Protein AF-A0A9D5K0K0-F1 (afdb_monomer_lite)

pLDDT: mean 93.76, std 8.7, range [43.66, 98.69]

Foldseek 3Di:
DDPWQLLLLLVLLVLLVVLLDPDPCVVCVVSVVVLLVLLVVLLVVVVVPDLVDDCLQGHAHNLLSVLVNCLVVVDPSSLCCQQPDCRHCLRAQWDQFPVQSAIAGAHQVPDDLVVLQVVQLQQLLCCQQPVHGDDRFGRQDSRRQFHGGSAWLDDSNFAGPQQSLLSSLLSCVSPVSSVVSNNDVNSNRSNLCCQAQNTRFPPAQFAAHDNDCVCDCPRGGPVVPSHIDGDPDPPVHGHHCRPCGSNQRSHHHSHDPSSVVSSCCQVPDPPDDSPD

Structure (mmCIF, N/CA/C/O backbone):
data_AF-A0A9D5K0K0-F1
#
_entry.id   AF-A0A9D5K0K0-F1
#
loop_
_atom_site.group_PDB
_atom_site.id
_atom_site.type_symbol
_atom_site.label_atom_id
_atom_site.label_alt_id
_atom_site.label_comp_id
_atom_site.label_asym_id
_atom_site.label_entity_id
_atom_site.label_seq_id
_atom_site.pdbx_PDB_ins_code
_atom_site.Cartn_x
_atom_site.Cartn_y
_atom_site.Cartn_z
_atom_site.occupancy
_atom_site.B_iso_or_equiv
_atom_site.auth_seq_id
_atom_site.auth_comp_id
_atom_site.auth_asym_id
_atom_site.auth_atom_id
_atom_site.pdbx_PDB_model_num
ATOM 1 N N . MET A 1 1 ? 1.989 -10.150 21.216 1.00 64.75 1 MET A N 1
ATOM 2 C CA . MET A 1 1 ? 1.560 -9.828 19.834 1.00 64.75 1 MET A CA 1
ATOM 3 C C . MET A 1 1 ? 2.361 -10.686 18.865 1.00 64.75 1 MET A C 1
ATOM 5 O O . MET A 1 1 ? 3.392 -11.179 19.301 1.00 64.75 1 MET A O 1
ATOM 9 N N . PRO A 1 2 ? 1.904 -10.911 17.618 1.00 82.69 2 PRO A N 1
ATOM 10 C CA . PRO A 1 2 ? 2.758 -11.467 16.564 1.00 82.69 2 PRO A CA 1
ATOM 11 C C . PRO A 1 2 ? 4.010 -10.613 16.342 1.00 82.69 2 PRO A C 1
ATOM 13 O O . PRO A 1 2 ? 3.996 -9.425 16.660 1.00 82.69 2 PRO A O 1
ATOM 16 N N . ASP A 1 3 ? 5.039 -11.203 15.736 1.00 84.06 3 ASP A N 1
ATOM 17 C CA . ASP A 1 3 ? 6.307 -10.507 15.473 1.00 84.06 3 ASP A CA 1
ATOM 18 C C . ASP A 1 3 ? 6.296 -9.718 14.156 1.00 84.06 3 ASP A C 1
ATOM 20 O O . ASP A 1 3 ? 7.066 -8.773 13.979 1.00 84.06 3 ASP A O 1
ATOM 24 N N . TYR A 1 4 ? 5.423 -10.092 13.216 1.00 90.19 4 TYR A N 1
ATOM 25 C CA . TYR A 1 4 ? 5.383 -9.503 11.883 1.00 90.19 4 TYR A CA 1
ATOM 26 C C . TYR A 1 4 ? 4.232 -8.511 11.719 1.00 90.19 4 TYR A C 1
ATOM 28 O O . TYR A 1 4 ? 3.099 -8.774 12.124 1.00 90.19 4 TYR A O 1
ATOM 36 N N . GLY A 1 5 ? 4.508 -7.368 11.086 1.00 90.75 5 GLY A N 1
ATOM 37 C CA . GLY A 1 5 ? 3.563 -6.256 11.010 1.00 90.75 5 GLY A CA 1
ATOM 38 C C . GLY A 1 5 ? 2.264 -6.587 10.292 1.00 90.75 5 GLY A C 1
ATOM 39 O O . GLY A 1 5 ? 1.211 -6.174 10.749 1.00 90.75 5 GLY A O 1
ATOM 40 N N . ALA A 1 6 ? 2.304 -7.382 9.222 1.00 92.69 6 ALA A N 1
ATOM 41 C CA . ALA A 1 6 ? 1.080 -7.782 8.524 1.00 92.69 6 ALA A CA 1
ATOM 42 C C . ALA A 1 6 ? 0.138 -8.607 9.416 1.00 92.69 6 ALA A C 1
ATOM 44 O O . ALA A 1 6 ? -1.078 -8.437 9.367 1.00 92.69 6 ALA A O 1
ATOM 45 N N . ASP A 1 7 ? 0.705 -9.466 10.266 1.00 94.56 7 ASP A N 1
ATOM 46 C CA . ASP A 1 7 ? -0.058 -10.269 11.224 1.00 94.56 7 ASP A CA 1
ATOM 47 C C . ASP A 1 7 ? -0.579 -9.397 12.385 1.00 94.56 7 ASP A C 1
ATOM 49 O O . ASP A 1 7 ? -1.669 -9.630 12.906 1.00 94.56 7 ASP A O 1
ATOM 53 N N . ILE A 1 8 ? 0.167 -8.352 12.767 1.00 93.62 8 ILE A N 1
ATOM 54 C CA . ILE A 1 8 ? -0.298 -7.321 13.708 1.00 93.62 8 ILE A CA 1
ATOM 55 C C . ILE A 1 8 ? -1.468 -6.528 13.107 1.00 93.62 8 ILE A C 1
ATOM 57 O O . ILE A 1 8 ? -2.490 -6.385 13.772 1.00 93.62 8 ILE A O 1
ATOM 61 N N . ALA A 1 9 ? -1.351 -6.059 11.863 1.00 95.19 9 ALA A N 1
ATOM 62 C CA . ALA A 1 9 ? -2.379 -5.297 11.152 1.00 95.19 9 ALA A CA 1
ATOM 63 C C . ALA A 1 9 ? -3.693 -6.074 11.045 1.00 95.19 9 ALA A C 1
ATOM 65 O O . ALA A 1 9 ? -4.735 -5.593 11.492 1.00 95.19 9 ALA A O 1
ATOM 66 N N . GLN A 1 10 ? -3.630 -7.325 10.578 1.00 96.69 10 GLN A N 1
ATOM 67 C CA . GLN A 1 10 ? -4.804 -8.193 10.501 1.00 96.69 10 GLN A CA 1
ATOM 68 C C . GLN A 1 10 ? -5.476 -8.364 11.871 1.00 96.69 10 GLN A C 1
ATOM 70 O O . GLN A 1 10 ? -6.681 -8.152 11.993 1.00 96.69 10 GLN A O 1
ATOM 75 N N . ARG A 1 11 ? -4.720 -8.671 12.933 1.00 96.75 11 ARG A N 1
ATOM 76 C CA . ARG A 1 11 ? -5.303 -8.829 14.277 1.00 96.75 11 ARG A CA 1
ATOM 77 C C . ARG A 1 11 ? -5.836 -7.524 14.864 1.00 96.75 11 ARG A C 1
ATOM 79 O O . ARG A 1 11 ? -6.840 -7.547 15.576 1.00 96.75 11 ARG A O 1
ATOM 86 N N . ASN A 1 12 ? -5.189 -6.396 14.583 1.00 97.19 12 ASN A N 1
ATOM 87 C CA . ASN A 1 12 ? -5.654 -5.086 15.027 1.00 97.19 12 ASN A CA 1
ATOM 88 C C . ASN A 1 12 ? -6.973 -4.712 14.353 1.00 97.19 12 ASN A C 1
ATOM 90 O O . ASN A 1 12 ? -7.859 -4.188 15.032 1.00 97.19 12 ASN A O 1
ATOM 94 N N . ALA A 1 13 ? -7.120 -5.007 13.063 1.00 97.81 13 ALA A N 1
ATOM 95 C CA . ALA A 1 13 ? -8.369 -4.825 12.340 1.00 97.81 13 ALA A CA 1
ATOM 96 C C . ALA A 1 13 ? -9.470 -5.770 12.851 1.00 97.81 13 ALA A C 1
ATOM 98 O O . ALA A 1 13 ? -10.572 -5.299 13.135 1.00 97.81 13 ALA A O 1
ATOM 99 N N . ASP A 1 14 ? -9.168 -7.055 13.083 1.00 98.00 14 ASP A N 1
ATOM 100 C CA . ASP A 1 14 ? -10.115 -8.006 13.694 1.00 98.00 14 ASP A CA 1
ATOM 101 C C . ASP A 1 14 ? -10.618 -7.503 15.054 1.00 98.00 14 ASP A C 1
ATOM 103 O O . ASP A 1 14 ? -11.822 -7.486 15.317 1.00 98.00 14 ASP A O 1
ATOM 107 N N . ALA A 1 15 ? -9.704 -7.060 15.923 1.00 97.44 15 ALA A N 1
ATOM 108 C CA . ALA A 1 15 ? -10.050 -6.543 17.242 1.00 97.44 15 ALA A CA 1
ATOM 109 C C . ALA A 1 15 ? -10.940 -5.294 17.148 1.00 97.44 15 ALA A C 1
ATOM 111 O O . ALA A 1 15 ? -11.958 -5.214 17.839 1.00 97.44 15 ALA A O 1
ATOM 112 N N . CYS A 1 16 ? -10.601 -4.350 16.267 1.00 98.19 16 CYS A N 1
ATOM 113 C CA . CYS A 1 16 ? -11.379 -3.130 16.060 1.00 98.19 16 CYS A CA 1
ATOM 114 C C . CYS A 1 16 ? -12.794 -3.437 15.547 1.00 98.19 16 CYS A C 1
ATOM 116 O O . CYS A 1 16 ? -13.782 -3.000 16.136 1.00 98.19 16 CYS A O 1
ATOM 1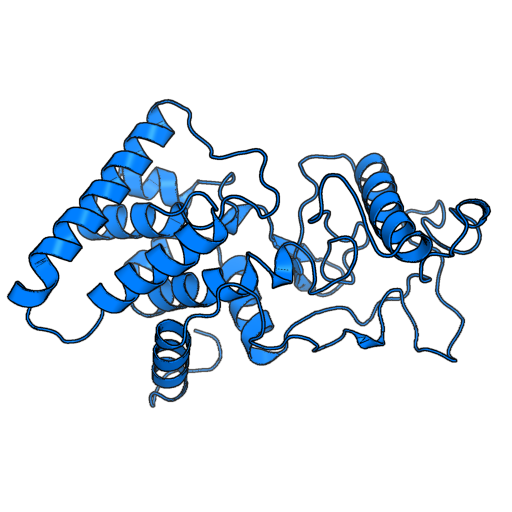18 N N . LEU A 1 17 ? -12.911 -4.270 14.511 1.00 98.19 17 LEU A N 1
ATOM 119 C CA . LEU A 1 17 ? -14.201 -4.668 13.945 1.00 98.19 17 LEU A CA 1
ATOM 120 C C . LEU A 1 17 ? -15.041 -5.472 14.943 1.00 98.19 17 LEU A C 1
ATOM 122 O O . LEU A 1 17 ? -16.256 -5.287 15.022 1.00 98.19 17 LEU A O 1
ATOM 126 N N . ARG A 1 18 ? -14.413 -6.300 15.790 1.00 97.44 18 ARG A N 1
ATOM 127 C CA . ARG A 1 18 ? -15.115 -6.985 16.885 1.00 97.44 18 ARG A CA 1
ATOM 128 C C . ARG A 1 18 ? -15.726 -5.996 17.875 1.00 97.44 18 ARG A C 1
ATOM 130 O O . ARG A 1 18 ? -16.835 -6.230 18.364 1.00 97.44 18 ARG A O 1
ATOM 137 N N . LEU A 1 19 ? -15.037 -4.890 18.165 1.00 97.75 19 LEU A N 1
ATOM 138 C CA . LEU A 1 19 ? -15.563 -3.827 19.025 1.00 97.75 19 LEU A CA 1
ATOM 139 C C . LEU A 1 19 ? -16.778 -3.115 18.408 1.00 97.75 19 LEU A C 1
ATOM 141 O O . LEU A 1 19 ? -17.601 -2.591 19.164 1.00 97.75 19 LEU A O 1
ATOM 145 N N . MET A 1 20 ? -16.943 -3.169 17.084 1.00 95.88 20 MET A N 1
ATOM 146 C CA . MET A 1 20 ? -18.041 -2.539 16.337 1.00 95.88 20 MET A CA 1
ATOM 147 C C . MET A 1 20 ? -19.301 -3.413 16.202 1.00 95.88 20 MET A C 1
ATOM 149 O O . MET A 1 20 ? -20.347 -2.907 15.807 1.00 95.88 20 MET A O 1
ATOM 153 N N . LEU A 1 21 ? -19.257 -4.696 16.581 1.00 95.81 21 LEU A N 1
ATOM 154 C CA . LEU A 1 21 ? -20.449 -5.557 16.591 1.00 95.81 21 LEU A CA 1
ATOM 155 C C . LEU A 1 21 ? -21.468 -5.123 17.653 1.00 95.81 21 LEU A C 1
ATOM 157 O O . LEU A 1 21 ? -21.091 -4.631 18.715 1.00 95.81 21 LEU A O 1
ATOM 161 N N . ALA A 1 22 ? -22.753 -5.409 17.443 1.00 94.94 22 ALA A N 1
ATOM 162 C CA . ALA A 1 22 ? -23.840 -5.104 18.382 1.00 94.94 22 ALA A CA 1
ATOM 163 C C . ALA A 1 22 ? -23.895 -6.031 19.627 1.00 94.94 22 ALA A C 1
ATOM 165 O O . ALA A 1 22 ? -24.966 -6.407 20.096 1.00 94.94 22 ALA A O 1
ATOM 166 N N . ASP A 1 23 ? -22.738 -6.406 20.183 1.00 96.44 23 ASP A N 1
ATOM 167 C CA . ASP A 1 23 ? -22.638 -7.144 21.447 1.00 96.44 23 ASP A CA 1
ATOM 168 C C . ASP A 1 23 ? -22.872 -6.212 22.660 1.00 96.44 23 ASP A C 1
ATOM 170 O O . ASP A 1 23 ? -22.452 -5.048 22.633 1.00 96.44 23 ASP A O 1
ATOM 174 N N . PRO A 1 24 ? -23.432 -6.711 23.784 1.00 97.38 24 PRO A N 1
ATOM 175 C CA . PRO A 1 24 ? -23.537 -5.940 25.021 1.00 97.38 24 PRO A CA 1
ATOM 176 C C . PRO A 1 24 ? -22.180 -5.403 25.491 1.00 97.38 24 PRO A C 1
ATOM 178 O O . PRO A 1 24 ? -21.196 -6.147 25.529 1.00 97.38 24 PRO A O 1
ATOM 181 N N . ILE A 1 25 ? -22.137 -4.144 25.948 1.00 94.94 25 ILE A N 1
ATOM 182 C CA . ILE A 1 25 ? -20.900 -3.468 26.394 1.00 94.94 25 ILE A CA 1
ATOM 183 C C . ILE A 1 25 ? -20.124 -4.321 27.402 1.00 94.94 25 ILE A C 1
ATOM 185 O O . ILE A 1 25 ? -18.917 -4.489 27.256 1.00 94.94 25 ILE A O 1
ATOM 189 N N . LYS A 1 26 ? -20.808 -4.946 28.371 1.00 97.25 26 LYS A N 1
ATOM 190 C CA . LYS A 1 26 ? -20.182 -5.817 29.383 1.00 97.25 26 LYS A CA 1
ATOM 191 C C . LYS A 1 26 ? -19.327 -6.940 28.773 1.00 97.25 26 LYS A C 1
ATOM 193 O O . LYS A 1 26 ? -18.327 -7.319 29.371 1.00 97.25 26 LYS A O 1
ATOM 198 N N . ARG A 1 27 ? -19.688 -7.457 27.591 1.00 96.94 27 ARG A N 1
ATOM 199 C CA . ARG A 1 27 ? -18.927 -8.511 26.894 1.00 96.94 27 ARG A CA 1
ATOM 200 C C . ARG A 1 27 ? -17.689 -7.982 26.172 1.00 96.94 27 ARG A C 1
ATOM 202 O O . ARG A 1 27 ? -16.768 -8.754 25.935 1.00 96.94 27 ARG A O 1
ATOM 209 N N . LYS A 1 28 ? -17.665 -6.690 25.831 1.00 97.19 28 LYS A N 1
ATOM 210 C CA . LYS A 1 28 ? -16.586 -6.053 25.063 1.00 97.19 28 LYS A CA 1
ATOM 211 C C . LYS A 1 28 ? -15.705 -5.117 25.891 1.00 97.19 28 LYS A C 1
ATOM 213 O O . LYS A 1 28 ? -14.629 -4.764 25.430 1.00 97.19 28 LYS A O 1
ATOM 218 N N . LEU A 1 29 ? -16.121 -4.732 27.100 1.00 97.38 29 LEU A N 1
ATOM 219 C CA . LEU A 1 29 ? -15.460 -3.694 27.898 1.00 97.38 29 LEU A CA 1
ATOM 220 C C . LEU A 1 29 ? -13.980 -3.996 28.173 1.00 97.38 29 LEU A C 1
ATOM 222 O O . LEU A 1 29 ? -13.147 -3.112 28.019 1.00 97.38 29 LEU A O 1
ATOM 226 N N . GLY A 1 30 ? -13.638 -5.242 28.516 1.00 98.12 30 GLY A N 1
ATOM 227 C CA . GLY A 1 30 ? -12.239 -5.628 28.738 1.00 98.12 30 GLY A CA 1
ATOM 228 C C . GLY A 1 30 ? -11.377 -5.486 27.479 1.00 98.12 30 GLY A C 1
ATOM 229 O O . GLY A 1 30 ? -10.288 -4.922 27.535 1.00 98.12 30 GLY A O 1
ATOM 230 N N . ALA A 1 31 ? -11.895 -5.929 26.328 1.00 97.19 31 ALA A N 1
ATOM 231 C CA . ALA A 1 31 ? -11.215 -5.775 25.043 1.00 97.19 31 ALA A CA 1
ATOM 232 C C . ALA A 1 31 ? -11.100 -4.298 24.633 1.00 97.19 31 ALA A C 1
ATOM 234 O O . ALA A 1 31 ? -10.053 -3.883 24.146 1.00 97.19 31 ALA A O 1
ATOM 235 N N . LEU A 1 32 ? -12.141 -3.497 24.882 1.00 98.00 32 LEU A N 1
ATOM 236 C CA . LEU A 1 32 ? -12.141 -2.060 24.613 1.00 98.00 32 LEU A CA 1
ATOM 237 C C . LEU A 1 32 ? -11.042 -1.347 25.408 1.00 98.00 32 LEU A C 1
ATOM 239 O O . LEU A 1 32 ? -10.274 -0.588 24.826 1.00 98.00 32 LEU A O 1
ATOM 243 N N . ILE A 1 33 ? -10.945 -1.617 26.715 1.00 98.38 33 ILE A N 1
ATOM 244 C CA . ILE A 1 33 ? -9.917 -1.026 27.583 1.00 98.38 33 ILE A CA 1
ATOM 245 C C . ILE A 1 33 ? -8.519 -1.383 27.068 1.00 98.38 33 ILE A C 1
ATOM 247 O O . ILE A 1 33 ? -7.690 -0.493 26.902 1.00 98.38 33 ILE A O 1
ATOM 251 N N . ALA A 1 34 ? -8.270 -2.659 26.759 1.00 98.25 34 ALA A N 1
ATOM 252 C CA . ALA A 1 34 ? -6.972 -3.101 26.253 1.00 98.25 34 ALA A CA 1
ATOM 253 C C . ALA A 1 34 ? -6.614 -2.460 24.899 1.00 98.25 34 ALA A C 1
ATOM 255 O O . ALA A 1 34 ? -5.474 -2.048 24.693 1.00 98.25 34 ALA A O 1
ATOM 256 N N . TYR A 1 35 ? -7.583 -2.339 23.987 1.00 98.06 35 TYR A N 1
ATOM 257 C CA . TYR A 1 35 ? -7.357 -1.763 22.660 1.00 98.06 35 TYR A CA 1
ATOM 258 C C . TYR A 1 35 ? -7.106 -0.249 22.718 1.00 98.06 35 TYR A C 1
ATOM 260 O O . TYR A 1 35 ? -6.206 0.257 22.049 1.00 98.06 35 TYR A O 1
ATOM 268 N N . VAL A 1 36 ? -7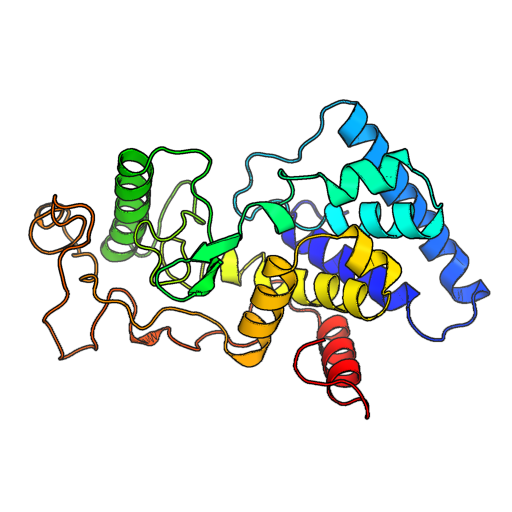.845 0.471 23.570 1.00 98.31 36 VAL A N 1
ATOM 269 C CA . VAL A 1 36 ? -7.608 1.902 23.819 1.00 98.31 36 VAL A CA 1
ATOM 270 C C . VAL A 1 36 ? -6.253 2.118 24.489 1.00 98.31 36 VAL A C 1
ATOM 272 O O . VAL A 1 36 ? -5.510 2.994 24.052 1.00 98.31 36 VAL A O 1
ATOM 275 N N . GLN A 1 37 ? -5.893 1.302 25.488 1.00 98.25 37 GLN A N 1
ATOM 276 C CA . GLN A 1 37 ? -4.581 1.389 26.135 1.00 98.25 37 GLN A CA 1
ATOM 277 C C . GLN A 1 37 ? -3.446 1.188 25.129 1.00 98.25 37 GLN A C 1
ATOM 279 O O . GLN A 1 37 ? -2.503 1.970 25.118 1.00 98.25 37 GLN A O 1
ATOM 284 N N . TYR A 1 38 ? -3.569 0.217 24.222 1.00 97.56 38 TYR A N 1
ATOM 285 C CA . TYR A 1 38 ? -2.562 0.022 23.184 1.00 97.56 38 TYR A CA 1
ATOM 286 C C . TYR A 1 38 ? -2.396 1.264 22.291 1.00 97.56 38 TYR A C 1
ATOM 288 O O . TYR A 1 38 ? -1.274 1.661 21.984 1.00 97.56 38 TYR A O 1
ATOM 296 N N . GLY A 1 39 ? -3.491 1.939 21.924 1.00 97.38 39 GLY A N 1
ATOM 297 C CA . GLY A 1 39 ? -3.419 3.210 21.198 1.00 97.38 39 GLY A CA 1
ATOM 298 C C . GLY A 1 39 ? -2.750 4.343 21.991 1.00 97.38 39 GLY A C 1
ATOM 299 O O . GLY A 1 39 ? -2.030 5.150 21.400 1.00 97.38 39 GLY A O 1
ATOM 300 N N . ILE A 1 40 ? -2.934 4.392 23.316 1.00 98.31 40 ILE A N 1
ATOM 301 C CA . ILE A 1 40 ? -2.213 5.322 24.206 1.00 98.31 40 ILE A CA 1
ATOM 302 C C . ILE A 1 40 ? -0.711 5.011 24.189 1.00 98.31 40 ILE A C 1
ATOM 304 O O . ILE A 1 40 ? 0.098 5.923 24.024 1.00 98.31 40 ILE A O 1
ATOM 308 N N . ASP A 1 41 ? -0.334 3.738 24.300 1.00 97.69 41 ASP A N 1
ATOM 309 C CA . ASP A 1 41 ? 1.071 3.326 24.298 1.00 97.69 41 ASP A CA 1
ATOM 310 C C . ASP A 1 41 ? 1.751 3.707 22.974 1.00 97.69 41 ASP A C 1
ATOM 312 O O . ASP A 1 41 ? 2.830 4.298 22.974 1.00 97.69 41 ASP A O 1
ATOM 316 N N . LEU A 1 42 ? 1.088 3.456 21.837 1.00 95.88 42 LEU A N 1
ATOM 317 C CA . LEU A 1 42 ? 1.574 3.865 20.514 1.00 95.88 42 LEU A CA 1
ATOM 318 C C . LEU A 1 42 ? 1.755 5.383 20.405 1.00 95.88 42 LEU A C 1
ATOM 320 O O . LEU A 1 42 ? 2.732 5.839 19.815 1.00 95.88 42 LEU A O 1
ATOM 324 N N . TYR A 1 43 ? 0.838 6.168 20.976 1.00 96.88 43 TYR A N 1
ATOM 325 C CA . TYR A 1 43 ? 0.953 7.624 20.985 1.00 96.88 43 TYR A CA 1
ATOM 326 C C . TYR A 1 43 ? 2.207 8.087 21.729 1.00 96.88 43 TYR A C 1
ATOM 328 O O . TYR A 1 43 ? 2.980 8.871 21.181 1.00 96.88 43 TYR A O 1
ATOM 336 N N . TYR A 1 44 ? 2.446 7.575 22.937 1.00 97.31 44 TYR A N 1
ATOM 337 C CA . TYR A 1 44 ? 3.633 7.953 23.706 1.00 97.31 44 TYR A CA 1
ATOM 338 C C . TYR A 1 44 ? 4.931 7.431 23.077 1.00 97.31 44 TYR A C 1
ATOM 340 O O . TYR A 1 44 ? 5.913 8.165 23.055 1.00 97.31 44 TYR A O 1
ATOM 348 N N . MET A 1 45 ? 4.921 6.253 22.442 1.00 95.56 45 MET A N 1
ATOM 349 C CA . MET A 1 45 ? 6.060 5.795 21.631 1.00 95.56 45 MET A CA 1
ATOM 350 C C . MET A 1 45 ? 6.402 6.785 20.508 1.00 95.56 45 MET A C 1
ATOM 352 O O . MET A 1 45 ? 7.578 7.041 20.252 1.00 95.56 45 MET A O 1
ATOM 356 N N . ILE A 1 46 ? 5.396 7.358 19.838 1.00 94.06 46 ILE A N 1
ATOM 357 C CA . ILE A 1 46 ? 5.611 8.365 18.785 1.00 94.06 46 ILE A CA 1
ATOM 358 C C . ILE A 1 46 ? 6.195 9.654 19.365 1.00 94.06 46 ILE A C 1
ATOM 360 O O . ILE A 1 46 ? 7.093 10.233 18.754 1.00 94.06 46 ILE A O 1
ATOM 364 N N . LEU A 1 47 ? 5.720 10.097 20.534 1.00 94.81 47 LEU A N 1
ATOM 365 C CA . LEU A 1 47 ? 6.287 11.268 21.214 1.00 94.81 47 LEU A CA 1
ATOM 366 C C . LEU A 1 47 ? 7.765 11.064 21.579 1.00 94.81 47 LEU A C 1
ATOM 368 O O . LEU A 1 47 ? 8.540 12.016 21.498 1.00 94.81 47 LEU A O 1
ATOM 372 N N . ASP A 1 48 ? 8.159 9.825 21.871 1.00 95.88 48 ASP A N 1
ATOM 373 C CA . ASP A 1 48 ? 9.548 9.427 22.131 1.00 95.88 48 ASP A CA 1
ATOM 374 C C . ASP A 1 48 ? 10.371 9.174 20.844 1.00 95.88 48 ASP A C 1
ATOM 376 O O . ASP A 1 48 ? 11.537 8.780 20.907 1.00 95.88 48 ASP A O 1
ATOM 380 N N . GLY A 1 49 ? 9.799 9.423 19.659 1.00 91.75 49 GLY A N 1
ATOM 381 C CA . GLY A 1 49 ? 10.498 9.385 18.367 1.00 91.75 49 GLY A CA 1
ATOM 382 C C . GLY A 1 49 ? 10.325 8.099 17.551 1.00 91.75 49 GLY A C 1
ATOM 383 O O . GLY A 1 49 ? 10.943 7.955 16.490 1.00 91.75 49 GLY A O 1
ATOM 384 N N . GLN A 1 50 ? 9.479 7.162 17.986 1.00 90.25 50 GLN A N 1
ATOM 385 C CA . GLN A 1 50 ? 9.194 5.947 17.224 1.00 90.25 50 GLN A CA 1
ATOM 386 C C . GLN A 1 50 ? 8.382 6.260 15.959 1.00 90.25 50 GLN A C 1
ATOM 388 O O . GLN A 1 50 ? 7.306 6.845 16.014 1.00 90.25 50 GLN A O 1
ATOM 393 N N . THR A 1 51 ? 8.864 5.797 14.805 1.00 79.12 51 THR A N 1
ATOM 394 C CA . THR A 1 51 ? 8.202 6.008 13.498 1.00 79.12 51 THR A CA 1
ATOM 395 C C . THR A 1 51 ? 7.986 4.706 12.714 1.00 79.12 51 THR A C 1
ATOM 397 O O . THR A 1 51 ? 7.694 4.734 11.523 1.00 79.12 51 THR A O 1
ATOM 400 N N . TRP A 1 52 ? 8.203 3.552 13.370 1.00 82.31 52 TRP A N 1
ATOM 401 C CA . TRP A 1 52 ? 8.265 2.202 12.781 1.00 82.31 52 TRP A CA 1
ATOM 402 C C . TRP A 1 52 ? 8.905 2.118 11.375 1.00 82.31 52 TRP A C 1
ATOM 404 O O . TRP A 1 52 ? 8.443 1.320 10.554 1.00 82.31 52 TRP A O 1
ATOM 414 N N . PRO A 1 53 ? 9.990 2.859 11.065 1.00 70.00 53 PRO A N 1
ATOM 415 C CA . PRO A 1 53 ? 10.498 2.902 9.706 1.00 70.00 53 PRO A CA 1
ATOM 416 C C . PRO A 1 53 ? 11.408 1.692 9.432 1.00 70.00 53 PRO A C 1
ATOM 418 O O . PRO A 1 53 ? 11.821 0.988 10.354 1.00 70.00 53 PRO A O 1
ATOM 421 N N . ALA A 1 54 ? 11.727 1.497 8.147 1.00 54.19 54 ALA A N 1
ATOM 422 C CA . ALA A 1 54 ? 12.543 0.445 7.501 1.00 54.19 54 ALA A CA 1
ATOM 423 C C . ALA A 1 54 ? 11.748 -0.579 6.670 1.00 54.19 54 ALA A C 1
ATOM 425 O O . ALA A 1 54 ? 12.347 -1.349 5.923 1.00 54.19 54 ALA A O 1
ATOM 426 N N . GLY A 1 55 ? 10.414 -0.582 6.748 1.00 60.94 55 GLY A N 1
ATOM 427 C CA . GLY A 1 55 ? 9.643 -1.760 6.360 1.00 60.94 55 GLY A CA 1
ATOM 428 C C . GLY A 1 55 ? 9.213 -1.894 4.902 1.00 60.94 55 GLY A C 1
ATOM 429 O O . GLY A 1 55 ? 9.121 -3.023 4.437 1.00 60.94 55 GLY A O 1
ATOM 430 N N . GLY A 1 56 ? 8.866 -0.811 4.199 1.00 72.25 56 GLY A N 1
ATOM 431 C CA . GLY A 1 56 ? 8.367 -0.902 2.813 1.00 72.25 56 GLY A CA 1
ATOM 432 C C . GLY A 1 56 ? 7.168 -1.827 2.587 1.00 72.25 56 GLY A C 1
ATOM 433 O O . GLY A 1 56 ? 6.931 -2.227 1.456 1.00 72.25 56 GLY A O 1
ATOM 434 N N . GLY A 1 57 ? 6.501 -2.263 3.656 1.00 73.88 57 GLY A N 1
ATOM 435 C CA . GLY A 1 57 ? 5.629 -3.439 3.653 1.00 73.88 57 GLY A CA 1
ATOM 436 C C . GLY A 1 57 ? 5.686 -4.333 4.906 1.00 73.88 57 GLY A C 1
ATOM 437 O O . GLY A 1 57 ? 4.726 -5.035 5.192 1.00 73.88 57 GLY A O 1
ATOM 438 N N . HIS A 1 58 ? 6.768 -4.294 5.695 1.00 84.62 58 HIS A N 1
ATOM 439 C CA . HIS A 1 58 ? 6.955 -5.171 6.871 1.00 84.62 58 HIS A CA 1
ATOM 440 C C . HIS A 1 58 ? 6.201 -4.805 8.163 1.00 84.62 58 HIS A C 1
ATOM 442 O O . HIS A 1 58 ? 6.050 -5.654 9.039 1.00 84.62 58 HIS A O 1
ATOM 448 N N . ARG A 1 59 ? 5.811 -3.540 8.334 1.00 86.00 59 ARG A N 1
ATOM 449 C CA . ARG A 1 59 ? 5.263 -2.963 9.570 1.00 86.00 59 ARG A CA 1
ATOM 450 C C . ARG A 1 59 ? 3.963 -2.166 9.338 1.00 86.00 59 ARG A C 1
ATOM 452 O O . ARG A 1 59 ? 3.931 -1.005 9.712 1.00 86.00 59 ARG A O 1
ATOM 459 N N . PRO A 1 60 ? 2.929 -2.718 8.671 1.00 89.56 60 PRO A N 1
ATOM 460 C CA . PRO A 1 60 ? 1.597 -2.114 8.721 1.00 89.56 60 PRO A CA 1
ATOM 461 C C . PRO A 1 60 ? 0.954 -2.307 10.106 1.00 89.56 60 PRO A C 1
ATOM 463 O O . PRO A 1 60 ? 1.448 -3.093 10.930 1.00 89.56 60 PRO A O 1
ATOM 466 N N . GLY A 1 61 ? -0.176 -1.634 10.336 1.00 89.00 61 GLY A N 1
ATOM 467 C CA . GLY A 1 61 ? -1.099 -1.985 11.420 1.00 89.00 61 GLY A CA 1
ATOM 468 C C . GLY A 1 61 ? -1.024 -1.166 12.698 1.00 89.00 61 GLY A C 1
ATOM 469 O O . GLY A 1 61 ? -1.779 -1.443 13.630 1.00 89.00 61 GLY A O 1
ATOM 470 N N . GLN A 1 62 ? -0.135 -0.177 12.795 1.00 90.62 62 GLN A N 1
ATOM 471 C CA . GLN A 1 62 ? -0.015 0.658 14.001 1.00 90.62 62 GLN A CA 1
ATOM 472 C C . GLN A 1 62 ? -0.956 1.870 13.971 1.00 90.62 62 GLN A C 1
ATOM 474 O O . GLN A 1 62 ? -1.308 2.390 15.029 1.00 90.62 62 GLN A O 1
ATOM 479 N N . LYS A 1 63 ? -1.409 2.315 12.792 1.00 94.69 63 LYS A N 1
ATOM 480 C CA . LYS A 1 63 ? -2.248 3.518 12.684 1.00 94.69 63 LYS A CA 1
ATOM 481 C C . LYS A 1 63 ? -3.660 3.300 13.239 1.00 94.69 63 LYS A C 1
ATOM 483 O O . LYS A 1 63 ? -4.170 4.172 13.941 1.00 94.69 63 LYS A O 1
ATOM 488 N N . LEU A 1 64 ? -4.277 2.138 12.995 1.00 97.00 64 LEU A N 1
ATOM 489 C CA . LEU A 1 64 ? -5.661 1.862 13.409 1.00 97.00 64 LEU A CA 1
ATOM 490 C C . LEU A 1 64 ? -5.893 1.927 14.932 1.00 97.00 64 LEU A C 1
ATOM 492 O O . LEU A 1 64 ? -6.786 2.675 15.338 1.00 97.00 64 LEU A O 1
ATOM 496 N N . PRO A 1 65 ? -5.122 1.237 15.797 1.00 97.00 65 PRO A N 1
ATOM 497 C CA . PRO A 1 65 ? -5.343 1.315 17.244 1.00 97.00 65 PRO A CA 1
ATOM 498 C C . PRO A 1 65 ? -5.140 2.730 17.799 1.00 97.00 65 PRO A C 1
ATOM 500 O O . PRO A 1 65 ? -5.910 3.187 18.646 1.00 97.00 65 PRO A O 1
ATOM 503 N N . LEU A 1 66 ? -4.140 3.453 17.283 1.00 96.38 66 LEU A N 1
ATOM 504 C CA . LEU A 1 66 ? -3.883 4.846 17.645 1.00 96.38 66 LEU A CA 1
ATOM 505 C C . LEU A 1 66 ? -5.058 5.754 17.257 1.00 96.38 66 LEU A C 1
ATOM 507 O O . LEU A 1 66 ? -5.536 6.541 18.076 1.00 96.38 66 LEU A O 1
ATOM 511 N N . ALA A 1 67 ? -5.542 5.632 16.021 1.00 96.88 67 ALA A N 1
ATOM 512 C CA . ALA A 1 67 ? -6.661 6.413 15.510 1.00 96.88 67 ALA A CA 1
ATOM 513 C C . ALA A 1 67 ? -7.967 6.103 16.262 1.00 96.88 67 ALA A C 1
ATOM 515 O O . ALA A 1 67 ? -8.719 7.021 16.599 1.00 96.88 67 ALA A O 1
ATOM 516 N N . PHE A 1 68 ? -8.200 4.834 16.606 1.00 97.81 68 PHE A N 1
ATOM 517 C CA . PHE A 1 68 ? -9.338 4.415 17.420 1.00 97.81 68 PHE A CA 1
ATOM 518 C C . PHE A 1 68 ? -9.284 5.027 18.825 1.00 97.81 68 PHE A C 1
ATOM 520 O O . PHE A 1 68 ? -10.256 5.634 19.272 1.00 97.81 68 PHE A O 1
ATOM 527 N N . ALA A 1 69 ? -8.140 4.944 19.512 1.00 97.88 69 ALA A N 1
ATOM 528 C CA . ALA A 1 69 ? -7.975 5.551 20.832 1.00 97.88 69 ALA A CA 1
ATOM 529 C C . ALA A 1 69 ? -8.136 7.081 20.789 1.00 97.88 69 ALA A C 1
ATOM 531 O O . ALA A 1 69 ? -8.810 7.650 21.648 1.00 97.88 69 ALA A O 1
ATOM 532 N N . ALA A 1 70 ? -7.605 7.742 19.754 1.00 97.00 70 ALA A N 1
ATOM 533 C CA . ALA A 1 70 ? -7.788 9.177 19.538 1.00 97.00 70 ALA A CA 1
ATOM 534 C C . ALA A 1 70 ? -9.269 9.563 19.380 1.00 97.00 70 ALA A C 1
ATOM 536 O O . ALA A 1 70 ? -9.690 10.600 19.894 1.00 97.00 70 ALA A O 1
ATOM 537 N N . ALA A 1 71 ? -10.058 8.729 18.693 1.00 95.81 71 ALA A N 1
ATOM 538 C CA . ALA A 1 71 ? -11.492 8.939 18.524 1.00 95.81 71 ALA A CA 1
ATOM 539 C C . ALA A 1 71 ? -12.282 8.692 19.819 1.00 95.81 71 ALA A C 1
ATOM 541 O O . ALA A 1 71 ? -13.226 9.423 20.102 1.00 95.81 71 ALA A O 1
ATOM 542 N N . MET A 1 72 ? -11.896 7.685 20.609 1.00 95.94 72 MET A N 1
ATOM 543 C CA . MET A 1 72 ? -12.577 7.321 21.858 1.00 95.94 72 MET A CA 1
ATOM 544 C C . MET A 1 72 ? -12.304 8.296 23.007 1.00 95.94 72 MET A C 1
ATOM 546 O O . MET A 1 72 ? -13.199 8.566 23.803 1.00 95.94 72 MET A O 1
ATOM 550 N N . LEU A 1 73 ? -11.068 8.787 23.119 1.00 96.75 73 LEU A N 1
ATOM 551 C CA . LEU A 1 73 ? -10.630 9.660 24.215 1.00 96.75 73 LEU A CA 1
ATOM 552 C C . LEU A 1 73 ? -10.800 11.151 23.906 1.00 96.75 73 LEU A C 1
ATOM 554 O O . LEU A 1 73 ? -10.629 11.974 24.800 1.00 96.75 73 LEU A O 1
ATOM 558 N N . ASP A 1 74 ? -11.066 11.489 22.642 1.00 94.44 74 ASP A N 1
ATOM 559 C CA . ASP A 1 74 ? -11.141 12.859 22.127 1.00 94.44 74 ASP A CA 1
ATOM 560 C C . ASP A 1 74 ? -9.928 13.735 22.505 1.00 94.44 74 ASP A C 1
ATOM 562 O O . ASP A 1 74 ? -10.033 14.926 22.786 1.00 94.44 74 ASP A O 1
ATOM 566 N N . GLN A 1 75 ? -8.734 13.132 22.527 1.00 94.12 75 GLN A N 1
ATOM 567 C CA . GLN A 1 75 ? -7.501 13.810 22.927 1.00 94.12 75 GLN A CA 1
ATOM 568 C C . GLN A 1 75 ? -6.883 14.587 21.750 1.00 94.12 75 GLN A C 1
ATOM 570 O O . GLN A 1 75 ? -6.424 13.961 20.785 1.00 94.12 75 GLN A O 1
ATOM 575 N N . PRO A 1 76 ? -6.780 15.933 21.806 1.00 95.44 76 PRO A N 1
ATOM 576 C CA . PRO A 1 76 ? -6.324 16.738 20.668 1.00 95.44 76 PRO A CA 1
ATOM 577 C C . PRO A 1 76 ? -4.913 16.391 20.177 1.00 95.44 76 PRO A C 1
ATOM 579 O O . PRO A 1 76 ? -4.639 16.471 18.979 1.00 95.44 76 PRO A O 1
ATOM 582 N N . GLY A 1 77 ? -4.017 15.994 21.089 1.00 96.38 77 GLY A N 1
ATOM 583 C CA . GLY A 1 77 ? -2.655 15.569 20.754 1.00 96.38 77 GLY A CA 1
ATOM 584 C C . GLY A 1 77 ? -2.632 14.307 19.890 1.00 96.38 77 GLY A C 1
ATOM 585 O O . GLY A 1 77 ? -2.020 14.305 18.824 1.00 96.38 77 GLY A O 1
ATOM 586 N N . MET A 1 78 ? -3.381 13.273 20.289 1.00 97.12 78 MET A N 1
ATOM 587 C CA . MET A 1 78 ? -3.483 12.018 19.535 1.00 97.12 78 MET A CA 1
ATOM 588 C C . MET A 1 78 ? -4.118 12.244 18.162 1.00 97.12 78 MET A C 1
ATOM 590 O O . MET A 1 78 ? -3.588 11.781 17.154 1.00 97.12 78 MET A O 1
ATOM 594 N N . ARG A 1 79 ? -5.212 13.019 18.106 1.00 96.44 79 ARG A N 1
ATOM 595 C CA . ARG A 1 79 ? -5.890 13.369 16.847 1.00 96.44 79 ARG A CA 1
ATOM 596 C C . ARG A 1 79 ? -4.926 14.041 15.865 1.00 96.44 79 ARG A C 1
ATOM 598 O O . ARG A 1 79 ? -4.890 13.672 14.696 1.00 96.44 79 ARG A O 1
ATOM 605 N N . ARG A 1 80 ? -4.106 14.980 16.351 1.00 95.81 80 ARG A N 1
ATOM 606 C CA . ARG A 1 80 ? -3.095 15.675 15.538 1.00 95.81 80 ARG A CA 1
ATOM 607 C C . ARG A 1 80 ? -2.012 14.731 15.025 1.00 95.81 80 ARG A C 1
ATOM 609 O O . ARG A 1 80 ? -1.636 14.850 13.866 1.00 95.81 80 ARG A O 1
ATOM 616 N N . VAL A 1 81 ? -1.525 13.808 15.858 1.00 94.44 81 VAL A N 1
ATOM 617 C CA . VAL A 1 81 ? -0.536 12.804 15.431 1.00 94.44 81 VAL A CA 1
ATOM 618 C C . VAL A 1 81 ? -1.104 11.932 14.316 1.00 94.44 81 VAL A C 1
ATOM 620 O O . VAL A 1 81 ? -0.453 11.784 13.290 1.00 94.44 81 VAL A O 1
ATOM 623 N N . VAL A 1 82 ? -2.323 11.411 14.477 1.00 94.62 82 VAL A N 1
ATOM 624 C CA . VAL A 1 82 ? -2.964 10.551 13.467 1.00 94.62 82 VAL A CA 1
ATOM 625 C C . VAL A 1 82 ? -3.137 11.287 12.141 1.00 94.62 82 VAL A C 1
ATOM 627 O O . VAL A 1 82 ? -2.730 10.768 11.106 1.00 94.62 82 VAL A O 1
ATOM 630 N N . SER A 1 83 ? -3.719 12.490 12.163 1.00 94.19 83 SER A N 1
ATOM 631 C CA . SER A 1 83 ? -4.082 13.207 10.934 1.00 94.19 83 SER A CA 1
ATOM 632 C C . SER A 1 83 ? -2.896 13.824 10.188 1.00 94.19 83 SER A C 1
ATOM 634 O O . SER A 1 83 ? -3.036 14.125 9.003 1.00 94.19 83 SER A O 1
ATOM 636 N N . ASN A 1 84 ? -1.754 14.016 10.859 1.00 92.19 84 ASN A N 1
ATOM 637 C CA . ASN A 1 84 ? -0.545 14.600 10.267 1.00 92.19 84 ASN A CA 1
ATOM 638 C C . ASN A 1 84 ? 0.558 13.568 9.986 1.00 92.19 84 ASN A C 1
ATOM 640 O O . ASN A 1 84 ? 1.621 13.945 9.490 1.00 92.19 84 ASN A O 1
ATOM 644 N N . ALA A 1 85 ? 0.366 12.299 10.353 1.00 88.19 85 ALA A N 1
ATOM 645 C CA . ALA A 1 85 ? 1.388 11.284 10.154 1.00 88.19 85 ALA A CA 1
ATOM 646 C C . ALA A 1 85 ? 1.641 11.032 8.661 1.00 88.19 85 ALA A C 1
ATOM 648 O O . ALA A 1 85 ? 0.719 10.913 7.863 1.00 88.19 85 ALA A O 1
ATOM 649 N N . THR A 1 86 ? 2.918 10.919 8.299 1.00 88.25 86 THR A N 1
ATOM 650 C CA . THR A 1 86 ? 3.378 10.606 6.933 1.00 88.25 86 THR A CA 1
ATOM 651 C C . THR A 1 86 ? 4.305 9.388 6.895 1.00 88.25 86 THR A C 1
ATOM 653 O O . THR A 1 86 ? 4.861 9.040 5.857 1.00 88.25 86 THR A O 1
ATOM 656 N N . PHE A 1 87 ? 4.517 8.745 8.045 1.00 88.19 87 PHE A N 1
ATOM 657 C CA . PHE A 1 87 ? 5.486 7.662 8.216 1.00 88.19 87 PHE A CA 1
ATOM 658 C C . PHE A 1 87 ? 4.838 6.282 8.368 1.00 88.19 87 PHE A C 1
ATOM 660 O O . PHE A 1 87 ? 5.535 5.276 8.229 1.00 88.19 87 PHE A O 1
ATOM 667 N N . PHE A 1 88 ? 3.527 6.213 8.621 1.00 91.56 88 PHE A N 1
ATOM 668 C CA . PHE A 1 88 ? 2.804 4.946 8.607 1.00 91.56 88 PHE A CA 1
ATOM 669 C C . PHE A 1 88 ? 2.760 4.374 7.192 1.00 91.56 88 PHE A C 1
ATOM 671 O O . PHE A 1 88 ? 2.772 5.110 6.204 1.00 91.56 88 PHE A O 1
ATOM 678 N N . HIS A 1 89 ? 2.707 3.050 7.086 1.00 90.88 89 HIS A N 1
ATOM 679 C CA . HIS A 1 89 ? 2.631 2.381 5.788 1.00 90.88 89 HIS A CA 1
ATOM 680 C C . HIS A 1 89 ? 1.360 2.772 5.035 1.00 90.88 89 HIS A C 1
ATOM 682 O O . HIS A 1 89 ? 1.396 2.974 3.821 1.00 90.88 89 HIS A O 1
ATOM 688 N N . GLU A 1 90 ? 0.273 2.929 5.786 1.00 92.06 90 GLU A N 1
ATOM 689 C CA . GLU A 1 90 ? -1.034 3.393 5.334 1.00 92.06 90 GLU A CA 1
ATOM 690 C C . GLU A 1 90 ? -0.949 4.784 4.673 1.00 92.06 90 GLU A C 1
ATOM 692 O O . GLU A 1 90 ? -1.804 5.121 3.859 1.00 92.06 90 GLU A O 1
ATOM 697 N N . ASP A 1 91 ? 0.103 5.562 4.971 1.00 90.19 91 ASP A N 1
ATOM 698 C CA . ASP A 1 91 ? 0.334 6.922 4.469 1.00 90.19 91 ASP A CA 1
ATOM 699 C C . ASP A 1 91 ? 1.475 7.052 3.452 1.00 90.19 91 ASP A C 1
ATOM 701 O O . ASP A 1 91 ? 1.568 8.081 2.786 1.00 90.19 91 ASP A O 1
ATOM 705 N N . ASN A 1 92 ? 2.356 6.054 3.316 1.00 90.25 92 ASN A N 1
ATOM 706 C CA . ASN A 1 92 ? 3.588 6.216 2.531 1.00 90.25 92 ASN A CA 1
ATOM 707 C C . ASN A 1 92 ? 3.853 5.160 1.455 1.00 90.25 92 ASN A C 1
ATOM 709 O O . ASN A 1 92 ? 4.820 5.323 0.710 1.00 90.25 92 ASN A O 1
ATOM 713 N N . LEU A 1 93 ? 3.026 4.113 1.353 1.00 93.31 93 LEU A N 1
ATOM 714 C CA . LEU A 1 93 ? 3.127 3.074 0.314 1.00 93.31 93 LEU A CA 1
ATOM 715 C C . LEU A 1 93 ? 2.126 3.257 -0.829 1.00 93.31 93 LEU A C 1
ATOM 717 O O . LEU A 1 93 ? 1.951 2.344 -1.631 1.00 93.31 93 LEU A O 1
ATOM 721 N N . LEU A 1 94 ? 1.463 4.407 -0.891 1.00 95.25 94 LEU A N 1
ATOM 722 C CA . LEU A 1 94 ? 0.495 4.746 -1.921 1.00 95.25 94 LEU A CA 1
ATOM 723 C C . LEU A 1 94 ? 0.835 6.109 -2.508 1.00 95.25 94 LEU A C 1
ATOM 725 O O . LEU A 1 94 ? 1.289 7.009 -1.802 1.00 95.25 94 LEU A O 1
ATOM 729 N N . TYR A 1 95 ? 0.576 6.278 -3.798 1.00 95.19 95 TYR A N 1
ATOM 730 C CA . TYR A 1 95 ? 0.668 7.574 -4.455 1.00 95.19 95 TYR A CA 1
ATOM 731 C C . TYR A 1 95 ? -0.407 7.693 -5.527 1.00 95.19 95 TYR A C 1
ATOM 733 O O . TYR A 1 95 ? -0.746 6.719 -6.199 1.00 95.19 95 TYR A O 1
ATOM 741 N N . ARG A 1 96 ? -0.938 8.905 -5.707 1.00 96.19 96 ARG A N 1
ATOM 742 C CA . ARG A 1 96 ? -1.788 9.203 -6.858 1.00 96.19 96 ARG A CA 1
ATOM 743 C C . ARG A 1 96 ? -0.899 9.435 -8.071 1.00 96.19 96 ARG A C 1
ATOM 745 O O . ARG A 1 96 ? -0.020 10.298 -8.045 1.00 96.19 96 ARG A O 1
ATOM 752 N N . SER A 1 97 ? -1.116 8.656 -9.118 1.00 96.19 97 SER A N 1
ATOM 753 C CA . SER A 1 97 ? -0.405 8.819 -10.376 1.00 96.19 97 SER A CA 1
ATOM 754 C C . SER A 1 97 ? -1.091 9.861 -11.249 1.00 96.19 97 SER A C 1
ATOM 756 O O . SER A 1 97 ? -2.276 9.738 -11.517 1.00 96.19 97 SER A O 1
ATOM 758 N N . GLY A 1 98 ? -0.332 10.824 -11.775 1.00 92.81 98 GLY A N 1
ATOM 759 C CA . GLY A 1 98 ? -0.815 11.736 -12.823 1.00 92.81 98 GLY A CA 1
ATOM 760 C C . GLY A 1 98 ? -0.806 11.132 -14.236 1.00 92.81 98 GLY A C 1
ATOM 761 O O . GLY A 1 98 ? -0.911 11.858 -15.220 1.00 92.81 98 GLY A O 1
ATOM 762 N N . LYS A 1 99 ? -0.537 9.824 -14.370 1.00 92.00 99 LYS A N 1
ATOM 763 C CA . LYS A 1 99 ? -0.584 9.101 -15.653 1.00 92.00 99 LYS A CA 1
ATOM 764 C C . LYS A 1 99 ? -1.810 8.215 -15.767 1.00 92.00 99 LYS A C 1
ATOM 766 O O . LYS A 1 99 ? -2.445 8.213 -16.814 1.00 92.00 99 LYS A O 1
ATOM 771 N N . SER A 1 100 ? -2.126 7.470 -14.712 1.00 89.56 100 SER A N 1
ATOM 772 C CA . SER A 1 100 ? -3.339 6.653 -14.654 1.00 89.56 100 SER A CA 1
ATOM 773 C C . SER A 1 100 ? -4.504 7.363 -13.961 1.00 89.56 100 SER A C 1
ATOM 775 O O . SER A 1 100 ? -5.619 6.865 -14.038 1.00 89.56 100 SER A O 1
ATOM 777 N N . GLU A 1 101 ? -4.258 8.485 -13.268 1.00 89.81 101 GLU A N 1
ATOM 778 C CA . GLU A 1 101 ? -5.197 9.163 -12.350 1.00 89.81 101 GLU A CA 1
ATOM 779 C C . GLU A 1 101 ? -5.660 8.289 -11.162 1.00 89.81 101 GLU A C 1
ATOM 781 O O . GLU A 1 101 ? -6.485 8.701 -10.343 1.00 89.81 101 GLU A O 1
ATOM 786 N N . LEU A 1 102 ? -5.076 7.094 -11.012 1.00 95.75 102 LEU A N 1
ATOM 787 C CA . LEU A 1 102 ? -5.371 6.140 -9.948 1.00 95.75 102 LEU A CA 1
ATOM 788 C C . LEU A 1 102 ? -4.403 6.263 -8.776 1.00 95.75 102 LEU A C 1
ATOM 790 O O . LEU A 1 102 ? -3.283 6.770 -8.894 1.00 95.75 102 LEU A O 1
ATOM 794 N N . VAL A 1 103 ? -4.822 5.701 -7.644 1.00 98.06 103 VAL A N 1
ATOM 795 C CA . VAL A 1 103 ? -3.927 5.414 -6.526 1.00 98.06 103 VAL A CA 1
ATOM 796 C C . VAL A 1 103 ? -3.221 4.082 -6.765 1.00 98.06 103 VAL A C 1
ATOM 798 O O . VAL A 1 103 ? -3.841 3.010 -6.792 1.00 98.06 103 VAL A O 1
ATOM 801 N N . LEU A 1 104 ? -1.905 4.163 -6.923 1.00 98.31 104 LEU A N 1
ATOM 802 C CA . LEU A 1 104 ? -1.030 3.031 -7.192 1.00 98.31 104 LEU A CA 1
ATOM 803 C C . LEU A 1 104 ? -0.204 2.674 -5.958 1.00 98.31 104 LEU A C 1
ATOM 805 O O . LEU A 1 104 ? 0.129 3.527 -5.128 1.00 98.31 104 LEU A O 1
ATOM 809 N N . PHE A 1 105 ? 0.130 1.393 -5.857 1.00 97.88 105 PHE A N 1
ATOM 810 C CA . PHE A 1 105 ? 0.998 0.864 -4.817 1.00 97.88 105 PHE A CA 1
ATOM 811 C C . PHE A 1 105 ? 2.464 1.233 -5.056 1.00 97.88 105 PHE A C 1
ATOM 813 O O . PHE A 1 105 ? 2.971 1.194 -6.176 1.00 97.88 105 PHE A O 1
ATOM 820 N N . GLY A 1 106 ? 3.175 1.512 -3.973 1.00 95.81 106 GLY A N 1
ATOM 821 C CA . GLY A 1 106 ? 4.613 1.711 -3.932 1.00 95.81 106 GLY A CA 1
ATOM 822 C C . GLY A 1 106 ? 5.013 3.098 -3.448 1.00 95.81 106 GLY A C 1
ATOM 823 O O . GLY A 1 106 ? 4.211 4.016 -3.301 1.00 95.81 106 GLY A O 1
ATOM 824 N N . THR A 1 107 ? 6.308 3.249 -3.199 1.00 94.31 107 THR A N 1
ATOM 825 C CA . THR A 1 107 ? 6.903 4.480 -2.678 1.00 94.31 107 THR A CA 1
ATOM 826 C C . THR A 1 107 ? 8.222 4.788 -3.367 1.00 94.31 107 THR A C 1
ATOM 828 O O . THR A 1 107 ? 8.918 3.888 -3.848 1.00 94.31 107 THR A O 1
ATOM 831 N N . ASP A 1 108 ? 8.594 6.065 -3.404 1.00 93.56 108 ASP A N 1
ATOM 832 C CA . ASP A 1 108 ? 9.913 6.484 -3.877 1.00 93.56 108 ASP A CA 1
ATOM 833 C C . ASP A 1 108 ? 10.989 6.418 -2.784 1.00 93.56 108 ASP A C 1
ATOM 835 O O . ASP A 1 108 ? 12.171 6.564 -3.087 1.00 93.56 108 ASP A O 1
ATOM 839 N N . ARG A 1 109 ? 10.610 6.174 -1.519 1.00 90.44 109 ARG A N 1
ATOM 840 C CA . ARG A 1 109 ? 11.505 6.230 -0.346 1.00 90.44 109 ARG A CA 1
ATOM 841 C C . ARG A 1 109 ? 12.288 7.548 -0.216 1.00 90.44 109 ARG A C 1
ATOM 843 O O . ARG A 1 109 ? 13.373 7.554 0.368 1.00 90.44 109 ARG A O 1
ATOM 850 N N . GLY A 1 110 ? 11.782 8.640 -0.783 1.00 90.88 110 GLY A N 1
ATOM 851 C CA . GLY A 1 110 ? 12.489 9.918 -0.872 1.00 90.88 110 GLY A CA 1
ATOM 852 C C . GLY A 1 110 ? 13.648 9.931 -1.877 1.00 90.88 110 GLY A C 1
ATOM 853 O O . GLY A 1 110 ? 14.455 10.864 -1.867 1.00 90.88 110 GLY A O 1
ATOM 854 N N . TYR A 1 111 ? 13.781 8.919 -2.740 1.00 94.56 111 TYR A N 1
ATOM 855 C CA . TYR A 1 111 ? 14.765 8.945 -3.819 1.00 94.56 111 TYR A CA 1
ATOM 856 C C . TYR A 1 111 ? 14.389 9.971 -4.893 1.00 94.56 111 TYR A C 1
ATOM 858 O O . TYR A 1 111 ? 13.228 10.164 -5.244 1.00 94.56 111 TYR A O 1
ATOM 866 N N . ARG A 1 112 ? 15.419 10.591 -5.482 1.00 96.06 112 ARG A N 1
ATOM 867 C CA . ARG A 1 112 ? 15.280 11.361 -6.727 1.00 96.06 112 ARG A CA 1
ATOM 868 C C . ARG A 1 112 ? 14.878 10.427 -7.887 1.00 96.06 112 ARG A C 1
ATOM 870 O O . ARG A 1 112 ? 15.163 9.230 -7.802 1.00 96.06 112 ARG A O 1
ATOM 877 N N . PRO A 1 113 ? 14.312 10.953 -8.994 1.00 95.12 113 PRO A N 1
ATOM 878 C CA . PRO A 1 113 ? 13.796 10.132 -10.094 1.00 95.12 113 PRO A CA 1
ATOM 879 C C . PRO A 1 113 ? 14.783 9.095 -10.647 1.00 95.12 113 PRO A C 1
ATOM 881 O O . PRO A 1 113 ? 14.447 7.920 -10.709 1.00 95.12 113 PRO A O 1
ATOM 884 N N . LYS A 1 114 ? 16.026 9.486 -10.964 1.00 95.56 114 LYS A N 1
ATOM 885 C CA . LYS A 1 114 ? 17.011 8.561 -11.551 1.00 95.56 114 LYS A CA 1
ATOM 886 C C . LYS A 1 114 ? 17.415 7.411 -10.604 1.00 95.56 114 LYS A C 1
ATOM 888 O O . LYS A 1 114 ? 17.315 6.260 -11.013 1.00 95.56 114 LYS A O 1
ATOM 893 N N . PRO A 1 115 ? 17.804 7.659 -9.334 1.00 96.69 115 PRO A N 1
ATOM 894 C CA . PRO A 1 115 ? 18.044 6.567 -8.388 1.00 96.69 115 PRO A CA 1
ATOM 895 C C . PRO A 1 115 ? 16.826 5.673 -8.126 1.00 96.69 115 PRO A C 1
ATOM 897 O O . PRO A 1 115 ? 17.009 4.492 -7.843 1.00 96.69 115 PRO A O 1
ATOM 900 N N . LEU A 1 116 ? 15.606 6.219 -8.167 1.00 96.69 116 LEU A N 1
ATOM 901 C CA . LEU A 1 116 ? 14.383 5.423 -8.053 1.00 96.69 116 LEU A CA 1
ATOM 902 C C . LEU A 1 116 ? 14.235 4.481 -9.251 1.00 96.69 116 LEU A C 1
ATOM 904 O O . LEU A 1 116 ? 14.032 3.288 -9.056 1.00 96.69 116 LEU A O 1
ATOM 908 N N . GLU A 1 117 ? 14.368 5.019 -10.461 1.00 97.62 117 GLU A N 1
ATOM 909 C CA . GLU A 1 117 ? 14.253 4.282 -11.720 1.00 97.62 117 GLU A CA 1
ATOM 910 C C . GLU A 1 117 ? 15.270 3.137 -11.805 1.00 97.62 117 GLU A C 1
ATOM 912 O O . GLU A 1 117 ? 14.880 1.999 -12.053 1.00 97.62 117 GLU A O 1
ATOM 917 N N . ASP A 1 118 ? 16.542 3.395 -11.480 1.00 96.31 118 ASP A N 1
ATOM 918 C CA . ASP A 1 118 ? 17.585 2.359 -11.477 1.00 96.31 118 ASP A CA 1
ATOM 919 C C . ASP A 1 118 ? 17.276 1.227 -10.490 1.00 96.31 118 ASP A C 1
ATOM 921 O O . ASP A 1 118 ? 17.451 0.050 -10.796 1.00 96.31 118 ASP A O 1
ATOM 925 N N . ARG A 1 119 ? 16.799 1.572 -9.289 1.00 96.56 119 ARG A N 1
ATOM 926 C CA . ARG A 1 119 ? 16.473 0.585 -8.250 1.00 96.56 119 ARG A CA 1
ATOM 927 C C . ARG A 1 119 ? 15.222 -0.214 -8.584 1.00 96.56 119 ARG A C 1
ATOM 929 O O . ARG A 1 119 ? 15.181 -1.408 -8.299 1.00 96.56 119 ARG A O 1
ATOM 936 N N . TYR A 1 120 ? 14.222 0.441 -9.169 1.00 97.50 120 TYR A N 1
ATOM 937 C CA . TYR A 1 120 ? 13.015 -0.213 -9.654 1.00 97.50 120 TYR A CA 1
ATOM 938 C C . TYR A 1 120 ? 13.369 -1.240 -10.733 1.00 97.50 120 TYR A C 1
ATOM 940 O O . TYR A 1 120 ? 13.050 -2.419 -10.580 1.00 97.50 120 TYR A O 1
ATOM 948 N N . TRP A 1 121 ? 14.105 -0.829 -11.770 1.00 97.75 121 TRP A N 1
ATOM 949 C CA . TRP A 1 121 ? 14.474 -1.726 -12.863 1.00 97.75 121 TRP A CA 1
ATOM 950 C C . TRP A 1 121 ? 15.423 -2.837 -12.434 1.00 97.75 121 TRP A C 1
ATOM 952 O O . TRP A 1 121 ? 15.266 -3.958 -12.908 1.00 97.75 121 TRP A O 1
ATOM 962 N N . GLN A 1 122 ? 16.336 -2.580 -11.493 1.00 97.00 122 GLN A N 1
ATOM 963 C CA . GLN A 1 122 ? 17.155 -3.636 -10.898 1.00 97.00 122 GLN A CA 1
ATOM 964 C C . GLN A 1 122 ? 16.284 -4.711 -10.232 1.00 97.00 122 GLN A C 1
ATOM 966 O O . GLN A 1 122 ? 16.521 -5.896 -10.440 1.00 97.00 122 GLN A O 1
ATOM 971 N N . ALA A 1 123 ? 15.256 -4.315 -9.473 1.00 96.75 123 ALA A N 1
ATOM 972 C CA . ALA A 1 123 ? 14.365 -5.260 -8.801 1.00 96.75 123 ALA A CA 1
ATOM 973 C C . ALA A 1 123 ? 13.496 -6.057 -9.793 1.00 96.75 123 ALA A C 1
ATOM 975 O O . ALA A 1 123 ? 13.330 -7.267 -9.630 1.00 96.75 123 ALA A O 1
ATOM 976 N N . VAL A 1 124 ? 12.965 -5.393 -10.827 1.00 97.69 124 VAL A N 1
ATOM 977 C CA . VAL A 1 124 ? 12.195 -6.043 -11.904 1.00 97.69 124 VAL A CA 1
ATOM 978 C C . VAL A 1 124 ? 13.070 -7.033 -12.676 1.00 97.69 124 VAL A C 1
ATOM 980 O O . VAL A 1 124 ? 12.671 -8.177 -12.884 1.00 97.69 124 VAL A O 1
ATOM 983 N N . PHE A 1 125 ? 14.284 -6.627 -13.049 1.00 97.88 125 PHE A N 1
ATOM 984 C CA . PHE A 1 125 ? 15.243 -7.485 -13.738 1.00 97.88 125 PHE A CA 1
ATOM 985 C C . PHE A 1 125 ? 15.688 -8.673 -12.891 1.00 97.88 125 PHE A C 1
ATOM 987 O O . PHE A 1 125 ? 15.719 -9.791 -13.393 1.00 97.88 125 PHE A O 1
ATOM 994 N N . ASP A 1 126 ? 16.043 -8.457 -11.619 1.00 97.00 126 ASP A N 1
ATOM 995 C CA . ASP A 1 126 ? 16.479 -9.548 -10.744 1.00 97.00 126 ASP A CA 1
ATOM 996 C C . ASP A 1 126 ? 15.401 -10.632 -10.674 1.00 97.00 126 ASP A C 1
ATOM 998 O O . ASP A 1 126 ? 15.716 -11.816 -10.806 1.00 97.00 126 ASP A O 1
ATOM 1002 N N . TYR A 1 127 ? 14.131 -10.226 -10.585 1.00 96.94 127 TYR A N 1
ATOM 1003 C CA . TYR A 1 127 ? 13.013 -11.157 -10.653 1.00 96.94 127 TYR A CA 1
ATOM 1004 C C . TYR A 1 127 ? 12.883 -11.842 -12.023 1.00 96.94 127 TYR A C 1
ATOM 1006 O O . TYR A 1 127 ? 12.739 -13.060 -12.062 1.00 96.94 127 TYR A O 1
ATOM 1014 N N . ALA A 1 128 ? 12.970 -11.109 -13.136 1.00 96.31 128 ALA A N 1
ATOM 1015 C CA . ALA A 1 128 ? 12.890 -11.691 -14.482 1.00 96.31 128 ALA A CA 1
ATOM 1016 C C . ALA A 1 128 ? 14.019 -12.706 -14.761 1.00 96.31 128 ALA A C 1
ATOM 1018 O O . ALA A 1 128 ? 13.795 -13.742 -15.382 1.00 96.31 128 ALA A O 1
ATOM 1019 N N . ASN A 1 129 ? 15.224 -12.431 -14.263 1.00 96.75 129 ASN A N 1
ATOM 1020 C CA . ASN A 1 129 ? 16.412 -13.259 -14.453 1.00 96.75 129 ASN A CA 1
ATOM 1021 C C . ASN A 1 129 ? 16.453 -14.476 -13.509 1.00 96.75 129 ASN A C 1
ATOM 1023 O O . ASN A 1 129 ? 16.812 -15.574 -13.925 1.00 96.75 129 ASN A O 1
ATOM 1027 N N . LYS A 1 130 ? 16.107 -14.297 -12.226 1.00 95.69 130 LYS A N 1
ATOM 1028 C CA . LYS A 1 130 ? 16.338 -15.310 -11.172 1.00 95.69 130 LYS A CA 1
ATOM 1029 C C . LYS A 1 130 ? 15.058 -15.893 -10.573 1.00 95.69 130 LYS A C 1
ATOM 1031 O O . LYS A 1 130 ? 15.130 -16.859 -9.821 1.00 95.69 130 LYS A O 1
ATOM 1036 N N . GLY A 1 131 ? 13.901 -15.293 -10.842 1.00 94.81 131 GLY A N 1
ATOM 1037 C CA . GLY A 1 131 ? 12.637 -15.605 -10.167 1.00 94.81 131 GLY A CA 1
ATOM 1038 C C . GLY A 1 131 ? 12.514 -15.015 -8.756 1.00 94.81 131 GLY A C 1
ATOM 1039 O O . GLY A 1 131 ? 11.514 -15.245 -8.076 1.00 94.81 131 GLY A O 1
ATOM 1040 N N . GLU A 1 132 ? 13.499 -14.237 -8.297 1.00 94.00 132 GLU A N 1
ATOM 1041 C CA . GLU A 1 132 ? 13.504 -13.605 -6.979 1.00 94.00 132 GLU A CA 1
ATOM 1042 C C . GLU A 1 132 ? 14.234 -12.257 -6.984 1.00 94.00 132 GLU A C 1
ATOM 1044 O O . GLU A 1 132 ? 15.122 -12.011 -7.793 1.00 94.00 132 GLU A O 1
ATOM 1049 N N . THR A 1 133 ? 13.884 -11.381 -6.038 1.00 92.56 133 THR A N 1
ATOM 1050 C CA . THR A 1 133 ? 14.611 -10.129 -5.792 1.00 92.56 133 THR A CA 1
ATOM 1051 C C . THR A 1 133 ? 14.980 -9.998 -4.319 1.00 92.56 133 THR A C 1
ATOM 1053 O O . THR A 1 133 ? 14.214 -10.369 -3.417 1.00 92.56 133 THR A O 1
ATOM 1056 N N . SER A 1 134 ? 16.143 -9.402 -4.073 1.00 87.00 134 SER A N 1
ATOM 1057 C CA . SER A 1 134 ? 16.587 -8.994 -2.741 1.00 87.00 134 SER A CA 1
ATOM 1058 C C . SER A 1 134 ? 16.287 -7.509 -2.497 1.00 87.00 134 SER A C 1
ATOM 1060 O O . SER A 1 134 ? 15.875 -6.781 -3.401 1.00 87.00 134 SER A O 1
ATOM 1062 N N . GLY A 1 135 ? 16.453 -7.049 -1.256 1.00 86.19 135 GLY A N 1
ATOM 1063 C CA . GLY A 1 135 ? 16.290 -5.638 -0.912 1.00 86.19 135 GLY A CA 1
ATOM 1064 C C . GLY A 1 135 ? 14.834 -5.171 -0.819 1.00 86.19 135 GLY A C 1
ATOM 1065 O O . GLY A 1 135 ? 13.951 -5.895 -0.358 1.00 86.19 135 GLY A O 1
ATOM 1066 N N . PHE A 1 136 ? 14.601 -3.907 -1.176 1.00 90.00 136 PHE A N 1
ATOM 1067 C CA . PHE A 1 136 ? 13.308 -3.246 -1.016 1.00 90.00 136 PHE A CA 1
ATOM 1068 C C . PHE A 1 136 ? 12.342 -3.624 -2.143 1.00 90.00 136 PHE A C 1
ATOM 1070 O O . PHE A 1 136 ? 12.688 -3.529 -3.314 1.00 90.00 136 PHE A O 1
ATOM 1077 N N . LYS A 1 137 ? 11.118 -4.025 -1.787 1.00 90.31 137 LYS A N 1
ATOM 1078 C CA . LYS A 1 137 ? 10.172 -4.689 -2.705 1.00 90.31 137 LYS A CA 1
ATOM 1079 C C . LYS A 1 137 ? 8.910 -3.882 -3.017 1.00 90.31 137 LYS A C 1
ATOM 1081 O O . LYS A 1 137 ? 7.969 -4.426 -3.579 1.00 90.31 137 LYS A O 1
ATOM 1086 N N . ALA A 1 138 ? 8.884 -2.604 -2.647 1.00 94.25 138 ALA A N 1
ATOM 1087 C CA . ALA A 1 138 ? 7.736 -1.718 -2.843 1.00 94.25 138 ALA A CA 1
ATOM 1088 C C . ALA A 1 138 ? 8.138 -0.397 -3.513 1.00 94.25 138 ALA A C 1
ATOM 1090 O O . ALA A 1 138 ? 7.576 0.655 -3.213 1.00 94.25 138 ALA A O 1
ATOM 1091 N N . TYR A 1 139 ? 9.164 -0.420 -4.371 1.00 95.94 139 TYR A N 1
ATOM 1092 C CA . TYR A 1 139 ? 9.472 0.739 -5.210 1.00 95.94 139 TYR A CA 1
ATOM 1093 C C . TYR A 1 139 ? 8.254 1.053 -6.068 1.00 95.94 139 TYR A C 1
ATOM 1095 O O . TYR A 1 139 ? 7.742 0.149 -6.720 1.00 95.94 139 TYR A O 1
ATOM 1103 N N . ARG A 1 140 ? 7.780 2.297 -6.072 1.00 96.56 140 ARG A N 1
ATOM 1104 C CA . ARG A 1 140 ? 6.730 2.682 -7.022 1.00 96.56 140 ARG A CA 1
ATOM 1105 C C . ARG A 1 140 ? 7.218 2.546 -8.461 1.00 96.56 140 ARG A C 1
ATOM 1107 O O . ARG A 1 140 ? 8.420 2.668 -8.705 1.00 96.56 140 ARG A O 1
ATOM 1114 N N . ASP A 1 141 ? 6.288 2.379 -9.397 1.00 97.81 141 ASP A N 1
ATOM 1115 C CA . ASP A 1 141 ? 6.599 2.512 -10.817 1.00 97.81 141 ASP A CA 1
ATOM 1116 C C . ASP A 1 141 ? 7.123 3.937 -11.095 1.00 97.81 141 ASP A C 1
ATOM 1118 O O . ASP A 1 141 ? 6.390 4.907 -10.858 1.00 97.81 141 ASP A O 1
ATOM 1122 N N . PRO A 1 142 ? 8.370 4.105 -11.582 1.00 97.50 142 PRO A N 1
ATOM 1123 C CA . PRO A 1 142 ? 8.935 5.423 -11.869 1.00 97.50 142 PRO A CA 1
ATOM 1124 C C . PRO A 1 142 ? 8.137 6.195 -12.927 1.00 97.50 142 PRO A C 1
ATOM 1126 O O . PRO A 1 142 ? 8.203 7.425 -12.944 1.00 97.50 142 PRO A O 1
ATOM 1129 N N . TYR A 1 143 ? 7.352 5.501 -13.756 1.00 97.38 143 TYR A N 1
ATOM 1130 C CA . TYR A 1 143 ? 6.556 6.110 -14.823 1.00 97.38 143 TYR A CA 1
ATOM 1131 C C . TYR A 1 143 ? 5.081 6.305 -14.460 1.00 97.38 143 TYR A C 1
ATOM 1133 O O . TYR A 1 143 ? 4.385 7.035 -15.159 1.00 97.38 143 TYR A O 1
ATOM 1141 N N . GLY A 1 144 ? 4.606 5.711 -13.362 1.00 97.12 144 GLY A N 1
ATOM 1142 C CA . GLY A 1 144 ? 3.241 5.895 -12.866 1.00 97.12 144 GLY A CA 1
ATOM 1143 C C . GLY A 1 144 ? 2.139 5.184 -13.658 1.00 97.12 144 GLY A C 1
ATOM 1144 O O . GLY A 1 144 ? 0.978 5.567 -13.530 1.00 97.12 144 GLY A O 1
ATOM 1145 N N . TYR A 1 145 ? 2.447 4.180 -14.470 1.00 98.06 145 TYR A N 1
ATOM 1146 C CA . TYR A 1 145 ? 1.426 3.435 -15.211 1.00 98.06 145 TYR A CA 1
ATOM 1147 C C . TYR A 1 145 ? 0.784 2.333 -14.367 1.00 98.06 145 TYR A C 1
ATOM 1149 O O . TYR A 1 145 ? -0.425 2.110 -14.456 1.00 98.06 145 TYR A O 1
ATOM 1157 N N . ILE A 1 146 ? 1.581 1.669 -13.528 1.00 98.69 146 ILE A N 1
ATOM 1158 C CA . ILE A 1 146 ? 1.190 0.433 -12.841 1.00 98.69 146 ILE A CA 1
ATOM 1159 C C . ILE A 1 146 ? 1.511 0.452 -11.349 1.00 98.69 146 ILE A C 1
ATOM 1161 O O . ILE A 1 146 ? 2.335 1.239 -10.881 1.00 98.69 146 ILE A O 1
ATOM 1165 N N . ASP A 1 147 ? 0.873 -0.447 -10.602 1.00 98.69 147 ASP A N 1
ATOM 1166 C CA . ASP A 1 147 ? 1.288 -0.770 -9.242 1.00 98.69 147 ASP A CA 1
ATOM 1167 C C . ASP A 1 147 ? 2.781 -1.136 -9.213 1.00 98.69 147 ASP A C 1
ATOM 1169 O O . ASP A 1 147 ? 3.302 -1.811 -10.099 1.00 98.69 147 ASP A O 1
ATOM 1173 N N . GLY A 1 148 ? 3.480 -0.655 -8.191 1.00 97.12 148 GLY A N 1
ATOM 1174 C CA . GLY A 1 148 ? 4.912 -0.844 -8.031 1.00 97.12 148 GLY A CA 1
ATOM 1175 C C . GLY A 1 148 ? 5.312 -2.229 -7.516 1.00 97.12 148 GLY A C 1
ATOM 1176 O O . GLY A 1 148 ? 4.571 -3.208 -7.550 1.00 97.12 148 GLY A O 1
ATOM 1177 N N . GLY A 1 149 ? 6.529 -2.290 -6.986 1.00 95.75 149 GLY A N 1
ATOM 1178 C CA . GLY A 1 149 ? 7.225 -3.523 -6.653 1.00 95.75 149 GLY A CA 1
ATOM 1179 C C . GLY A 1 149 ? 7.943 -4.117 -7.863 1.00 95.75 149 GLY A C 1
ATOM 1180 O O . GLY A 1 149 ? 7.963 -3.546 -8.948 1.00 95.75 149 GLY A O 1
ATOM 1181 N N . TYR A 1 150 ? 8.573 -5.270 -7.652 1.00 96.00 150 TYR A N 1
ATOM 1182 C CA . TYR A 1 150 ? 9.254 -6.013 -8.717 1.00 96.00 150 TYR A CA 1
ATOM 1183 C C . TYR A 1 150 ? 8.270 -6.759 -9.628 1.00 96.00 150 TYR A C 1
ATOM 1185 O O . TYR A 1 150 ? 8.588 -7.022 -10.780 1.00 96.00 150 TYR A O 1
ATOM 1193 N N . VAL A 1 151 ? 7.076 -7.077 -9.114 1.00 97.50 151 VAL A N 1
ATOM 1194 C CA . VAL A 1 151 ? 5.919 -7.565 -9.871 1.00 97.50 151 VAL A CA 1
ATOM 1195 C C . VAL A 1 151 ? 4.653 -6.975 -9.224 1.00 97.50 151 VAL A C 1
ATOM 1197 O O . VAL A 1 151 ? 4.446 -7.214 -8.026 1.00 97.50 151 VAL A O 1
ATOM 1200 N N . PRO A 1 152 ? 3.801 -6.248 -9.971 1.00 98.06 152 PRO A N 1
ATOM 1201 C CA . PRO A 1 152 ? 2.529 -5.716 -9.486 1.00 98.06 152 PRO A CA 1
ATOM 1202 C C . PRO A 1 152 ? 1.654 -6.803 -8.862 1.00 98.06 152 PRO A C 1
ATOM 1204 O O . PRO A 1 152 ? 1.542 -7.909 -9.400 1.00 98.06 152 PRO A O 1
ATOM 1207 N N . GLY A 1 153 ? 1.020 -6.508 -7.732 1.00 97.62 153 GLY A N 1
ATOM 1208 C CA . GLY A 1 153 ? 0.144 -7.460 -7.051 1.00 97.62 153 GLY A CA 1
ATOM 1209 C C . GLY A 1 153 ? 0.875 -8.669 -6.481 1.00 97.62 153 GLY A C 1
ATOM 1210 O O . GLY A 1 153 ? 0.289 -9.737 -6.359 1.00 97.62 153 GLY A O 1
ATOM 1211 N N . SER A 1 154 ? 2.166 -8.539 -6.182 1.00 95.94 154 SER A N 1
ATOM 1212 C CA . SER A 1 154 ? 2.974 -9.577 -5.540 1.00 95.94 154 SER A CA 1
ATOM 1213 C C . SER A 1 154 ? 3.729 -8.994 -4.340 1.00 95.94 154 SER A C 1
ATOM 1215 O O . SER A 1 154 ? 3.449 -7.874 -3.904 1.00 95.94 154 SER A O 1
ATOM 1217 N N . GLY A 1 155 ? 4.683 -9.744 -3.777 1.00 93.81 155 GLY A N 1
ATOM 1218 C CA . GLY A 1 155 ? 5.565 -9.240 -2.726 1.00 93.81 155 GLY A CA 1
ATOM 1219 C C . GLY A 1 155 ? 4.768 -8.647 -1.566 1.00 93.81 155 GLY A C 1
ATOM 1220 O O . GLY A 1 155 ? 3.786 -9.245 -1.130 1.00 93.81 155 GLY A O 1
ATOM 1221 N N . TYR A 1 156 ? 5.155 -7.457 -1.092 1.00 94.56 156 TYR A N 1
ATOM 1222 C CA . TYR A 1 156 ? 4.452 -6.796 0.013 1.00 94.56 156 TYR A CA 1
ATOM 1223 C C . TYR A 1 156 ? 3.012 -6.417 -0.306 1.00 94.56 156 TYR A C 1
ATOM 1225 O O . TYR A 1 156 ? 2.175 -6.514 0.592 1.00 94.56 156 TYR A O 1
ATOM 1233 N N . GLN A 1 157 ? 2.714 -6.046 -1.555 1.00 96.56 157 GLN A N 1
ATOM 1234 C CA . GLN A 1 157 ? 1.360 -5.685 -1.961 1.00 96.56 157 GLN A CA 1
ATOM 1235 C C . GLN A 1 157 ? 0.394 -6.843 -1.687 1.00 96.56 157 GLN A C 1
ATOM 1237 O O . GLN A 1 157 ? -0.626 -6.653 -1.027 1.00 96.56 157 GLN A O 1
ATOM 1242 N N . TYR A 1 158 ? 0.766 -8.057 -2.106 1.00 97.19 158 TYR A N 1
ATOM 1243 C CA . TYR A 1 158 ? -0.053 -9.256 -1.923 1.00 97.19 158 TYR A CA 1
ATOM 1244 C C . TYR A 1 158 ? 0.077 -9.877 -0.530 1.00 97.19 158 TYR A C 1
ATOM 1246 O O . TYR A 1 158 ? -0.921 -10.156 0.125 1.00 97.19 158 TYR A O 1
ATOM 1254 N N . CYS A 1 159 ? 1.301 -10.127 -0.051 1.00 93.81 159 CYS A N 1
ATOM 1255 C CA . CYS A 1 159 ? 1.506 -10.966 1.135 1.00 93.81 159 CYS A CA 1
ATOM 1256 C C . CYS A 1 159 ? 1.057 -10.322 2.442 1.00 93.81 159 CYS A C 1
ATOM 1258 O O . CYS A 1 159 ? 0.852 -11.037 3.428 1.00 93.81 159 CYS A O 1
ATOM 1260 N N . CYS A 1 160 ? 1.068 -8.989 2.476 1.00 92.44 160 CYS A N 1
ATOM 1261 C CA . CYS A 1 160 ? 1.335 -8.287 3.719 1.00 92.44 160 CYS A CA 1
ATOM 1262 C C . CYS A 1 160 ? 0.565 -6.977 3.891 1.00 92.44 160 CYS A C 1
ATOM 1264 O O . CYS A 1 160 ? 0.463 -6.515 5.022 1.00 92.44 160 CYS A O 1
ATOM 1266 N N . ILE A 1 161 ? 0.067 -6.369 2.812 1.00 94.62 161 ILE A N 1
ATOM 1267 C CA . ILE A 1 161 ? -0.500 -5.018 2.856 1.00 94.62 161 ILE A CA 1
ATOM 1268 C C . ILE A 1 161 ? -1.979 -5.005 2.490 1.00 94.62 161 ILE A C 1
ATOM 1270 O O . ILE A 1 161 ? -2.800 -4.608 3.311 1.00 94.62 161 ILE A O 1
ATOM 1274 N N . SER A 1 162 ? -2.339 -5.475 1.296 1.00 96.81 162 SER A N 1
ATOM 1275 C CA . SER A 1 162 ? -3.671 -5.177 0.761 1.00 96.81 162 SER A CA 1
ATOM 1276 C C . SER A 1 162 ? -4.817 -5.824 1.544 1.00 96.81 162 SER A C 1
ATOM 1278 O O . SER A 1 162 ? -5.805 -5.152 1.825 1.00 96.81 162 SER A O 1
ATOM 1280 N N . GLN A 1 163 ? -4.674 -7.088 1.962 1.00 96.81 163 GLN A N 1
ATOM 1281 C CA . GLN A 1 163 ? -5.692 -7.755 2.785 1.00 96.81 163 GLN A CA 1
ATOM 1282 C C . GLN A 1 163 ? -5.775 -7.201 4.212 1.00 96.81 163 GLN A C 1
ATOM 1284 O O . GLN A 1 163 ? -6.877 -6.850 4.625 1.00 96.81 163 GLN A O 1
ATOM 1289 N N . PRO A 1 164 ? -4.669 -7.022 4.962 1.00 95.31 164 PRO A N 1
ATOM 1290 C CA . PRO A 1 164 ? -4.750 -6.372 6.271 1.00 95.31 164 PRO A CA 1
ATOM 1291 C C . PRO A 1 164 ? -5.411 -4.987 6.241 1.00 95.31 164 PRO A C 1
ATOM 1293 O O . PRO A 1 164 ? -6.203 -4.661 7.125 1.00 95.31 164 PRO A O 1
ATOM 1296 N N . TRP A 1 165 ? -5.160 -4.192 5.197 1.00 97.31 165 TRP A N 1
ATOM 1297 C CA . TRP A 1 165 ? -5.781 -2.876 5.040 1.00 97.31 165 TRP A CA 1
ATOM 1298 C C . TRP A 1 165 ? -7.280 -2.913 4.734 1.00 97.31 165 TRP A C 1
ATOM 1300 O O . TRP A 1 165 ? -7.968 -1.937 5.036 1.00 97.31 165 TRP A O 1
ATOM 1310 N N . LYS A 1 166 ? -7.819 -4.024 4.208 1.00 97.75 166 LYS A N 1
ATOM 1311 C CA . LYS A 1 166 ? -9.269 -4.210 4.015 1.00 97.75 166 LYS A CA 1
ATOM 1312 C C . LYS A 1 166 ? -10.027 -3.993 5.323 1.00 97.75 166 LYS A C 1
ATOM 1314 O O . LYS A 1 166 ? -10.967 -3.196 5.372 1.00 97.75 166 LYS A O 1
ATOM 1319 N N . GLY A 1 167 ? -9.595 -4.651 6.399 1.00 97.44 167 GLY A N 1
ATOM 1320 C CA . GLY A 1 167 ? -10.234 -4.520 7.705 1.00 97.44 167 GLY A CA 1
ATOM 1321 C C . GLY A 1 167 ? -10.044 -3.143 8.343 1.00 97.44 167 GLY A C 1
ATOM 1322 O O . GLY A 1 167 ? -10.973 -2.624 8.962 1.00 97.44 167 GLY A O 1
ATOM 1323 N N . GLU A 1 168 ? -8.883 -2.511 8.157 1.00 97.81 168 GLU A N 1
ATOM 1324 C CA . GLU A 1 168 ? -8.639 -1.148 8.652 1.00 97.81 168 GLU A CA 1
ATOM 1325 C C . GLU A 1 168 ? -9.525 -0.114 7.949 1.00 97.81 168 GLU A C 1
ATOM 1327 O O . GLU A 1 168 ? -10.143 0.736 8.600 1.00 97.81 168 GLU A O 1
ATOM 1332 N N . ALA A 1 169 ? -9.648 -0.225 6.625 1.00 98.00 169 ALA A N 1
ATOM 1333 C CA . ALA A 1 169 ? -10.517 0.632 5.835 1.00 98.00 169 ALA A CA 1
ATOM 1334 C C . ALA A 1 169 ? -11.988 0.446 6.213 1.00 98.00 169 ALA A C 1
ATOM 1336 O O . ALA A 1 169 ? -12.717 1.429 6.356 1.00 98.00 169 ALA A O 1
ATOM 1337 N N . LEU A 1 170 ? -12.418 -0.799 6.431 1.00 98.12 170 LEU A N 1
ATOM 1338 C CA . LEU A 1 170 ? -13.771 -1.090 6.892 1.00 98.12 170 LEU A CA 1
ATOM 1339 C C . LEU A 1 170 ? -14.052 -0.486 8.269 1.00 98.12 170 LEU A C 1
ATOM 1341 O O . LEU A 1 170 ? -15.089 0.145 8.456 1.00 98.12 170 LEU A O 1
ATOM 1345 N N . ALA A 1 171 ? -13.123 -0.626 9.218 1.00 98.06 171 ALA A N 1
ATOM 1346 C CA . ALA A 1 171 ? -13.268 -0.042 10.549 1.00 98.06 171 ALA A CA 1
ATOM 1347 C C . ALA A 1 171 ? -13.448 1.484 10.472 1.00 98.06 171 ALA A C 1
ATOM 1349 O O . ALA A 1 171 ? -14.319 2.049 11.135 1.00 98.06 171 ALA A O 1
ATOM 1350 N N . CYS A 1 172 ? -12.680 2.156 9.610 1.00 97.25 172 CYS A N 1
ATOM 1351 C CA . CYS A 1 172 ? -12.849 3.585 9.359 1.00 97.25 172 CYS A CA 1
ATOM 1352 C C . CYS A 1 172 ? -14.228 3.914 8.768 1.00 97.25 172 CYS A C 1
ATOM 1354 O O . CYS A 1 172 ? -14.868 4.855 9.231 1.00 97.25 172 CYS A O 1
ATOM 1356 N N . ARG A 1 173 ? -14.714 3.140 7.789 1.00 95.88 173 ARG A N 1
ATOM 1357 C CA . ARG A 1 173 ? -16.039 3.352 7.176 1.00 95.88 173 ARG A CA 1
ATOM 1358 C C . ARG A 1 173 ? -17.190 3.161 8.166 1.00 95.88 173 ARG A C 1
ATOM 1360 O O . ARG A 1 173 ? -18.139 3.938 8.152 1.00 95.88 173 ARG A O 1
ATOM 1367 N N . LEU A 1 174 ? -17.090 2.179 9.062 1.00 96.31 174 LEU A N 1
ATOM 1368 C CA . LEU A 1 174 ? -18.100 1.919 10.097 1.00 96.31 174 LEU A CA 1
ATOM 1369 C C . LEU A 1 174 ? -18.099 2.965 11.225 1.00 96.31 17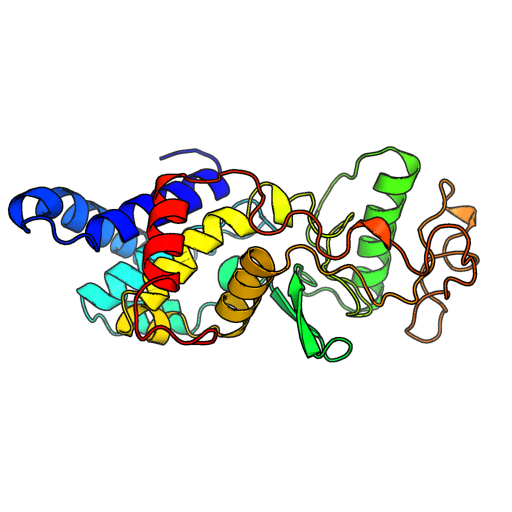4 LEU A C 1
ATOM 1371 O O . LEU A 1 174 ? -19.097 3.113 11.929 1.00 96.31 174 LEU A O 1
ATOM 1375 N N . MET A 1 175 ? -17.001 3.704 11.400 1.00 95.19 175 MET A N 1
ATOM 1376 C CA . MET A 1 175 ? -16.859 4.744 12.418 1.00 95.19 175 MET A CA 1
ATOM 1377 C C . MET A 1 175 ? -16.438 6.073 11.768 1.00 95.19 175 MET A C 1
ATOM 1379 O O . MET A 1 175 ? -15.248 6.372 11.699 1.00 95.19 175 MET A O 1
ATOM 1383 N N . PRO A 1 176 ? -17.380 6.936 11.337 1.00 92.31 176 PRO A N 1
ATOM 1384 C CA . PRO A 1 176 ? -17.058 8.156 10.584 1.00 92.31 176 PRO A CA 1
ATOM 1385 C C . PRO A 1 176 ? -16.063 9.108 11.270 1.00 92.31 176 PRO A C 1
ATOM 1387 O O . PRO A 1 176 ? -15.286 9.794 10.603 1.00 92.31 176 PRO A O 1
ATOM 1390 N N . SER A 1 177 ? -16.040 9.140 12.608 1.00 92.75 177 SER A N 1
ATOM 1391 C CA . SER A 1 177 ? -15.037 9.895 13.371 1.00 92.75 177 SER A CA 1
ATOM 1392 C C . SER A 1 177 ? -13.614 9.375 13.144 1.00 92.75 177 SER A C 1
ATOM 1394 O O . SER A 1 177 ? -12.684 10.177 13.073 1.00 92.75 177 SER A O 1
ATOM 1396 N N . LEU A 1 178 ? -13.451 8.064 12.962 1.00 94.00 178 LEU A N 1
ATOM 1397 C CA . LEU A 1 178 ? -12.194 7.411 12.623 1.00 94.00 178 LEU A CA 1
ATOM 1398 C C . LEU A 1 178 ? -11.777 7.717 11.178 1.00 94.00 178 LEU A C 1
ATOM 1400 O O . LEU A 1 178 ? -10.646 8.158 10.976 1.00 94.00 178 LEU A O 1
ATOM 1404 N N . LYS A 1 179 ? -12.687 7.598 10.192 1.00 94.50 179 LYS A N 1
ATOM 1405 C CA . LYS A 1 179 ? -12.409 7.977 8.786 1.00 94.50 179 LYS A CA 1
ATOM 1406 C C . LYS A 1 179 ? -11.917 9.422 8.679 1.00 94.50 179 LYS A C 1
ATOM 1408 O O . LYS A 1 179 ? -10.904 9.687 8.036 1.00 94.50 179 LYS A O 1
ATOM 1413 N N . LYS A 1 180 ? -12.585 10.352 9.372 1.00 93.12 180 LYS A N 1
ATOM 1414 C CA . LYS A 1 180 ? -12.186 11.768 9.400 1.00 93.12 180 LYS A CA 1
ATOM 1415 C C . LYS A 1 180 ? -10.783 11.972 9.981 1.00 93.12 180 LYS A C 1
ATOM 1417 O O . LYS A 1 180 ? -10.051 12.828 9.498 1.00 93.12 180 LYS A O 1
ATOM 1422 N N . LEU A 1 181 ? -10.415 11.221 11.020 1.00 94.06 181 LEU A N 1
ATOM 1423 C CA . LEU A 1 181 ? -9.080 11.301 11.621 1.00 94.06 181 LEU A CA 1
ATO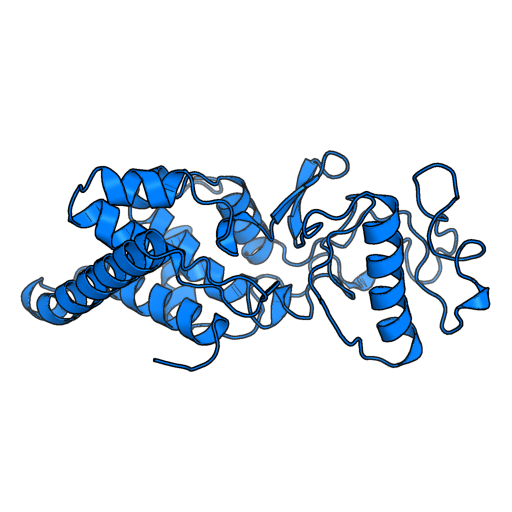M 1424 C C . LEU A 1 181 ? -7.999 10.698 10.731 1.00 94.06 181 LEU A C 1
ATOM 1426 O O . LEU A 1 181 ? -6.889 11.229 10.707 1.00 94.06 181 LEU A O 1
ATOM 1430 N N . TRP A 1 182 ? -8.328 9.625 10.010 1.00 94.88 182 TRP A N 1
ATOM 1431 C CA . TRP A 1 182 ? -7.406 8.919 9.124 1.00 94.88 182 TRP A CA 1
ATOM 1432 C C . TRP A 1 182 ? -6.785 9.836 8.066 1.00 94.88 182 TRP A C 1
ATOM 1434 O O . TRP A 1 182 ? -5.593 9.708 7.789 1.00 94.88 182 TRP A O 1
ATOM 1444 N N . ASN A 1 183 ? -7.584 10.777 7.542 1.00 91.38 183 ASN A N 1
ATOM 1445 C CA . ASN A 1 183 ? -7.169 11.884 6.671 1.00 91.38 183 ASN A CA 1
ATOM 1446 C C . ASN A 1 183 ? -6.321 11.456 5.455 1.00 91.38 183 ASN A C 1
ATOM 1448 O O . ASN A 1 183 ? -5.339 12.104 5.101 1.00 91.38 183 ASN A O 1
ATOM 1452 N N . ASN A 1 184 ? -6.692 10.345 4.822 1.00 93.56 184 ASN A N 1
ATOM 1453 C CA . ASN A 1 184 ? -5.998 9.819 3.653 1.00 93.56 184 ASN A CA 1
ATOM 1454 C C . ASN A 1 184 ? -7.005 9.119 2.734 1.00 93.56 184 ASN A C 1
ATOM 1456 O O . ASN A 1 184 ? -7.308 7.943 2.916 1.00 93.56 184 ASN A O 1
ATOM 1460 N N . GLU A 1 185 ? -7.555 9.860 1.769 1.00 94.88 185 GLU A N 1
ATOM 1461 C CA . GLU A 1 185 ? -8.548 9.314 0.832 1.00 94.88 185 GLU A CA 1
ATOM 1462 C C . GLU A 1 185 ? -7.931 8.287 -0.123 1.00 94.88 185 GLU A C 1
ATOM 1464 O O . GLU A 1 185 ? -8.562 7.289 -0.466 1.00 94.88 185 GLU A O 1
ATOM 1469 N N . ALA A 1 186 ? -6.653 8.471 -0.473 1.00 95.81 186 ALA A N 1
ATOM 1470 C CA . ALA A 1 186 ? -5.947 7.564 -1.364 1.00 95.81 186 ALA A CA 1
ATOM 1471 C C . ALA A 1 186 ? -5.891 6.133 -0.802 1.00 95.81 186 ALA A C 1
ATOM 1473 O O . ALA A 1 186 ? -6.011 5.167 -1.552 1.00 95.81 186 ALA A O 1
ATOM 1474 N N . PHE A 1 187 ? -5.784 5.992 0.520 1.00 97.12 187 PHE A N 1
ATOM 1475 C CA . PHE A 1 187 ? -5.894 4.705 1.204 1.00 97.12 187 PHE A CA 1
ATOM 1476 C C . PHE A 1 187 ? -7.242 4.014 0.951 1.00 97.12 187 PHE A C 1
ATOM 1478 O O . PHE A 1 187 ? -7.272 2.835 0.594 1.00 97.12 187 PHE A O 1
ATOM 1485 N N . PHE A 1 188 ? -8.359 4.734 1.087 1.00 97.69 188 PHE A N 1
ATOM 1486 C CA . PHE A 1 188 ? -9.694 4.165 0.886 1.00 97.69 188 PHE A CA 1
ATOM 1487 C C . PHE A 1 188 ? -9.956 3.803 -0.578 1.00 97.69 188 PHE A C 1
ATOM 1489 O O . PHE A 1 188 ? -10.498 2.726 -0.837 1.00 97.69 188 PHE A O 1
ATOM 1496 N N . GLU A 1 189 ? -9.525 4.657 -1.511 1.00 97.75 189 GLU A N 1
ATOM 1497 C CA . GLU A 1 189 ? -9.584 4.402 -2.957 1.00 97.75 189 GLU A CA 1
ATOM 1498 C C . GLU A 1 189 ? -8.758 3.172 -3.349 1.00 97.75 189 GLU A C 1
ATOM 1500 O O . GLU A 1 189 ? -9.228 2.317 -4.100 1.00 97.75 189 GLU A O 1
ATOM 1505 N N . TYR A 1 190 ? -7.540 3.051 -2.813 1.00 98.50 190 TYR A N 1
ATOM 1506 C CA . TYR A 1 190 ? -6.678 1.900 -3.059 1.00 98.50 190 TYR A CA 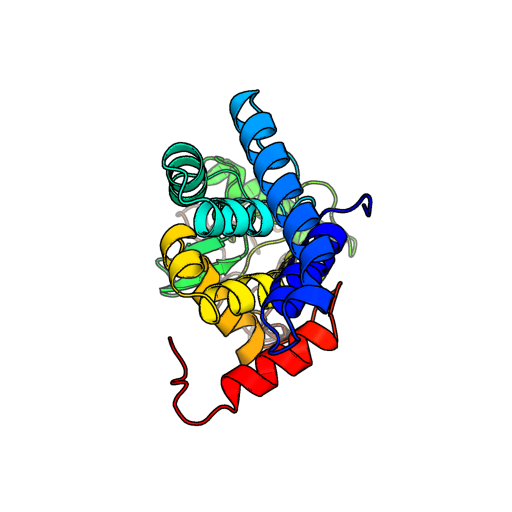1
ATOM 1507 C C . TYR A 1 190 ? -7.315 0.598 -2.571 1.00 98.50 190 TYR A C 1
ATOM 1509 O O . TYR A 1 190 ? -7.359 -0.375 -3.321 1.00 98.50 190 TYR A O 1
ATOM 1517 N N . VAL A 1 191 ? -7.806 0.571 -1.327 1.00 98.31 191 VAL A N 1
ATOM 1518 C CA . VAL A 1 191 ? -8.407 -0.641 -0.754 1.00 98.31 191 VAL A CA 1
ATOM 1519 C C . VAL A 1 191 ? -9.662 -1.038 -1.527 1.00 98.31 191 VAL A C 1
ATOM 1521 O O . VAL A 1 191 ? -9.822 -2.213 -1.849 1.00 98.31 191 VAL A O 1
ATOM 1524 N N . GLU A 1 192 ? -10.517 -0.075 -1.886 1.00 97.88 192 GLU A N 1
ATOM 1525 C CA . GLU A 1 192 ? -11.698 -0.354 -2.711 1.00 97.88 192 GLU A CA 1
ATOM 1526 C C . GLU A 1 192 ? -11.294 -0.939 -4.070 1.00 97.88 192 GLU A C 1
ATOM 1528 O O . GLU A 1 192 ? -11.834 -1.970 -4.477 1.00 97.88 192 GLU A O 1
ATOM 1533 N N . ARG A 1 193 ? -10.298 -0.347 -4.746 1.00 98.06 193 ARG A N 1
ATOM 1534 C CA . ARG A 1 193 ? -9.765 -0.882 -6.008 1.00 98.06 193 ARG A CA 1
ATOM 1535 C C . ARG A 1 193 ? -9.210 -2.290 -5.827 1.00 98.06 193 ARG A C 1
ATOM 1537 O O . ARG A 1 193 ? -9.485 -3.150 -6.654 1.00 98.06 193 ARG A O 1
ATOM 1544 N N . TRP A 1 194 ? -8.430 -2.551 -4.783 1.00 98.56 194 TRP A N 1
ATOM 1545 C CA . TRP A 1 194 ? -7.848 -3.875 -4.566 1.00 98.56 194 TRP A CA 1
ATOM 1546 C C . TRP A 1 194 ? -8.923 -4.951 -4.380 1.00 98.56 194 TRP A C 1
ATOM 1548 O O . TRP A 1 194 ? -8.828 -6.032 -4.957 1.00 98.56 194 TRP A O 1
ATOM 1558 N N . VAL A 1 195 ? -9.965 -4.651 -3.605 1.00 98.12 195 VAL A N 1
ATOM 1559 C CA . VAL A 1 195 ? -11.058 -5.599 -3.358 1.00 98.12 195 VAL A CA 1
ATOM 1560 C C . VAL A 1 195 ? -11.914 -5.806 -4.612 1.00 98.12 195 VAL A C 1
ATOM 1562 O O . VAL A 1 195 ? -12.261 -6.935 -4.935 1.00 98.12 195 VAL A O 1
ATOM 1565 N N . THR A 1 196 ? -12.249 -4.738 -5.339 1.00 97.31 196 THR A N 1
ATOM 1566 C CA . THR A 1 196 ? -13.197 -4.815 -6.470 1.00 97.31 196 THR A CA 1
ATOM 1567 C C . THR A 1 196 ? -12.557 -5.179 -7.806 1.00 97.31 196 THR A C 1
ATOM 1569 O O . THR A 1 196 ? -13.220 -5.756 -8.665 1.00 97.31 196 THR A O 1
ATOM 1572 N N . PHE A 1 197 ? -11.286 -4.835 -7.992 1.00 98.25 197 PHE A N 1
ATOM 1573 C CA . PHE A 1 197 ? -10.564 -5.002 -9.249 1.00 98.25 197 PHE A CA 1
ATOM 1574 C C . PHE A 1 197 ? -9.256 -5.774 -9.072 1.00 98.25 197 PHE A C 1
ATOM 1576 O O . PHE A 1 197 ? -8.914 -6.587 -9.918 1.00 98.25 197 PHE A O 1
ATOM 1583 N N . GLY A 1 198 ? -8.520 -5.542 -7.985 1.00 98.31 198 GLY A N 1
ATOM 1584 C CA . GLY A 1 198 ? -7.217 -6.157 -7.742 1.00 98.31 198 GLY A CA 1
ATOM 1585 C C . GLY A 1 198 ? -6.059 -5.365 -8.343 1.00 98.31 198 GLY A C 1
ATOM 1586 O O . GLY A 1 198 ? -6.008 -4.131 -8.288 1.00 98.31 198 GLY A O 1
ATOM 1587 N N . THR A 1 199 ? -5.091 -6.096 -8.883 1.00 98.62 199 THR A N 1
ATOM 1588 C CA . THR A 1 199 ? -3.798 -5.588 -9.352 1.00 98.62 199 THR A CA 1
ATOM 1589 C C . THR A 1 199 ? -3.942 -4.666 -10.559 1.00 98.62 199 THR A C 1
ATOM 1591 O O . THR A 1 199 ? -4.527 -5.040 -11.578 1.00 98.62 199 THR A O 1
ATOM 1594 N N . TRP A 1 200 ? -3.335 -3.479 -10.500 1.00 98.62 200 TRP A N 1
ATOM 1595 C CA . TRP A 1 200 ? -3.305 -2.562 -11.637 1.00 98.62 200 TRP A CA 1
ATOM 1596 C C . TRP A 1 200 ? -1.979 -2.672 -12.392 1.00 98.62 200 TRP A C 1
ATOM 1598 O O . TRP A 1 200 ? -0.979 -2.093 -11.977 1.00 98.62 200 TRP A O 1
ATOM 1608 N N . SER A 1 201 ? -1.956 -3.419 -13.499 1.00 98.50 201 SER A N 1
ATOM 1609 C CA . SER A 1 201 ? -0.757 -3.577 -14.341 1.00 98.50 201 SER A CA 1
ATOM 1610 C C . SER A 1 201 ? -0.924 -3.187 -15.814 1.00 98.50 201 SER A C 1
ATOM 1612 O O . SER A 1 201 ? -0.033 -3.462 -16.615 1.00 98.50 201 SER A O 1
ATOM 1614 N N . GLN A 1 202 ? -2.050 -2.564 -16.174 1.00 97.69 202 GLN A N 1
ATOM 1615 C CA . GLN A 1 202 ? -2.352 -2.066 -17.518 1.00 97.69 202 GLN A CA 1
ATOM 1616 C C . GLN A 1 202 ? -3.230 -0.807 -17.427 1.00 97.69 202 GLN A C 1
ATOM 1618 O O . GLN A 1 202 ? -3.972 -0.683 -16.454 1.00 97.69 202 GLN A O 1
ATOM 1623 N N . PRO A 1 203 ? -3.192 0.102 -18.418 1.00 97.06 203 PRO A N 1
ATOM 1624 C CA . PRO A 1 203 ? -2.295 0.091 -19.576 1.00 97.06 203 PRO A CA 1
ATOM 1625 C C . PRO A 1 203 ? -0.847 0.408 -19.177 1.00 97.06 203 PRO A C 1
ATOM 1627 O O . PRO A 1 203 ? -0.606 1.331 -18.401 1.00 97.06 203 PRO A O 1
ATOM 1630 N N . ASP A 1 204 ? 0.113 -0.336 -19.725 1.00 98.06 204 ASP A N 1
ATOM 1631 C CA . ASP A 1 204 ? 1.546 -0.121 -19.499 1.00 98.06 204 ASP A CA 1
ATOM 1632 C C . ASP A 1 204 ? 2.303 -0.157 -20.831 1.00 98.06 204 ASP A C 1
ATOM 1634 O O . ASP A 1 204 ? 2.327 -1.200 -21.474 1.00 98.06 204 ASP A O 1
ATOM 1638 N N . PRO A 1 205 ? 2.920 0.947 -21.282 1.00 97.75 205 PRO A N 1
ATOM 1639 C CA . PRO A 1 205 ? 3.637 0.959 -22.550 1.00 97.75 205 PRO A CA 1
ATOM 1640 C C . PRO A 1 205 ? 5.070 0.428 -22.439 1.00 97.75 205 PRO A C 1
ATOM 1642 O O . PRO A 1 205 ? 5.749 0.363 -23.458 1.00 97.75 205 PRO A O 1
ATOM 1645 N N . CYS A 1 206 ? 5.577 0.157 -21.235 1.00 98.44 206 CYS A N 1
ATOM 1646 C CA . CYS A 1 206 ? 6.986 -0.153 -21.019 1.00 98.44 206 CYS A CA 1
ATOM 1647 C C . CYS A 1 206 ? 7.318 -1.605 -21.373 1.00 98.44 206 CYS A C 1
ATOM 1649 O O . CYS A 1 206 ? 6.601 -2.509 -20.959 1.00 98.44 206 CYS A O 1
ATOM 1651 N N . ALA A 1 207 ? 8.432 -1.826 -22.069 1.00 98.50 207 ALA A N 1
ATOM 1652 C CA . ALA A 1 207 ? 8.917 -3.164 -22.397 1.00 98.50 207 ALA A CA 1
ATOM 1653 C C . ALA A 1 207 ? 9.216 -3.988 -21.127 1.00 98.50 207 ALA A C 1
ATOM 1655 O O . ALA A 1 207 ? 9.753 -3.431 -20.154 1.00 98.50 207 ALA A O 1
ATOM 1656 N N . PRO A 1 208 ? 8.885 -5.294 -21.106 1.00 97.88 208 PRO A N 1
ATOM 1657 C CA . PRO A 1 208 ? 9.272 -6.187 -20.019 1.00 97.88 208 PRO A CA 1
ATOM 1658 C C . PRO A 1 208 ? 10.798 -6.283 -19.902 1.00 97.88 208 PRO A C 1
ATOM 1660 O O . PRO A 1 208 ? 11.527 -6.032 -20.856 1.00 97.88 208 PRO A O 1
ATOM 1663 N N . ALA A 1 209 ? 11.300 -6.625 -18.712 1.00 97.56 209 ALA A N 1
ATOM 1664 C CA . ALA A 1 209 ? 12.738 -6.801 -18.528 1.00 97.56 209 ALA A CA 1
ATOM 1665 C C . ALA A 1 209 ? 13.239 -8.091 -19.190 1.00 97.56 209 ALA A C 1
ATOM 1667 O O . ALA A 1 209 ? 12.633 -9.151 -19.031 1.00 97.56 209 ALA A O 1
ATOM 1668 N N . ASP A 1 210 ? 14.392 -8.003 -19.852 1.00 95.31 210 ASP A N 1
ATOM 1669 C CA . ASP A 1 210 ? 15.089 -9.169 -20.392 1.00 95.31 210 ASP A CA 1
ATOM 1670 C C . ASP A 1 210 ? 15.677 -10.040 -19.269 1.00 95.31 210 ASP A C 1
ATOM 1672 O O . ASP A 1 210 ? 15.851 -9.613 -18.124 1.00 95.31 210 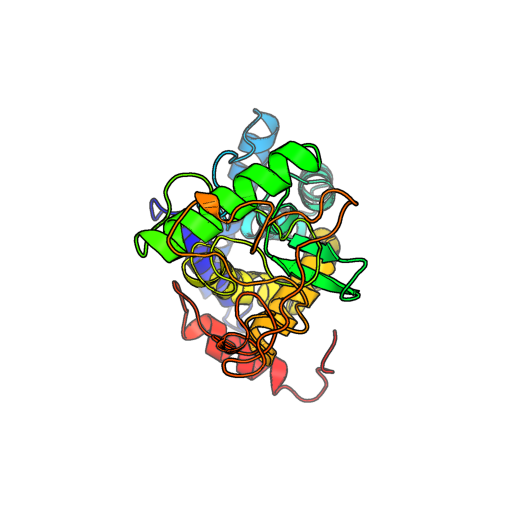ASP A O 1
ATOM 1676 N N . THR A 1 211 ? 16.109 -11.253 -19.617 1.00 93.44 211 THR A N 1
ATOM 1677 C CA . THR A 1 211 ? 16.870 -12.132 -18.712 1.00 93.44 211 THR A CA 1
ATOM 1678 C C . THR A 1 211 ? 18.349 -11.744 -18.594 1.00 93.44 211 THR A C 1
ATOM 1680 O O . THR A 1 211 ? 19.053 -12.232 -17.711 1.00 93.44 211 THR A O 1
ATOM 1683 N N . THR A 1 212 ? 18.840 -10.821 -19.431 1.00 94.81 212 THR A N 1
ATOM 1684 C CA . THR A 1 212 ? 20.215 -10.298 -19.378 1.00 94.81 212 THR A CA 1
ATOM 1685 C C . THR A 1 212 ? 20.247 -8.778 -19.273 1.00 94.81 212 THR A C 1
ATOM 1687 O O . THR A 1 212 ? 19.591 -8.083 -20.042 1.00 94.81 212 THR A O 1
ATOM 1690 N N . TRP A 1 213 ? 21.094 -8.244 -18.390 1.00 96.44 213 TRP A N 1
ATOM 1691 C CA . TRP A 1 213 ? 21.190 -6.795 -18.162 1.00 96.44 213 TRP A CA 1
ATOM 1692 C C . TRP A 1 213 ? 21.763 -6.007 -19.352 1.00 96.44 213 TRP A C 1
ATOM 1694 O O . TRP A 1 213 ? 21.651 -4.788 -19.390 1.00 96.44 213 TRP A O 1
ATOM 1704 N N . SER A 1 214 ? 22.359 -6.668 -20.351 1.00 97.00 214 SER A N 1
ATOM 1705 C CA . SER A 1 214 ? 22.869 -6.003 -21.561 1.00 97.00 214 SER A CA 1
ATOM 1706 C C . SER A 1 214 ? 21.789 -5.267 -22.360 1.00 97.00 214 SER A C 1
ATOM 1708 O O . SER A 1 214 ? 22.124 -4.362 -23.118 1.00 97.00 214 SER A O 1
ATOM 1710 N N . GLY A 1 215 ? 20.518 -5.642 -22.187 1.00 96.19 215 GLY A N 1
ATOM 1711 C CA . GLY A 1 215 ? 19.373 -4.950 -22.776 1.00 96.19 215 GLY A CA 1
ATOM 1712 C C . GLY A 1 215 ? 18.943 -3.676 -22.038 1.00 96.19 215 GLY A C 1
ATOM 1713 O O . GLY A 1 215 ? 18.138 -2.904 -22.560 1.00 96.19 215 GLY A O 1
ATOM 1714 N N . TYR A 1 216 ? 19.471 -3.411 -20.837 1.00 97.88 216 TYR A N 1
ATOM 1715 C CA . TYR A 1 216 ? 19.051 -2.261 -20.036 1.00 97.88 216 TYR A CA 1
ATOM 1716 C C . TYR A 1 216 ? 19.434 -0.939 -20.715 1.00 97.88 216 TYR A C 1
ATOM 1718 O O . TYR A 1 216 ? 20.607 -0.680 -20.990 1.00 97.88 216 TYR A O 1
ATOM 1726 N N . GLY A 1 217 ? 18.439 -0.091 -20.976 1.00 97.62 217 GLY A N 1
ATOM 1727 C CA . GLY A 1 217 ? 18.589 1.150 -21.739 1.00 97.62 217 GLY A CA 1
ATOM 1728 C C . GLY A 1 217 ? 18.655 0.952 -23.259 1.00 97.62 217 GLY A C 1
ATOM 1729 O O . GLY A 1 217 ? 18.927 1.915 -23.976 1.00 97.62 217 GLY A O 1
ATOM 1730 N N . VAL A 1 218 ? 18.399 -0.266 -23.757 1.00 97.12 218 VAL A N 1
ATOM 1731 C CA . VAL A 1 218 ? 18.355 -0.595 -25.194 1.00 97.12 218 VAL A CA 1
ATOM 1732 C C . VAL A 1 218 ? 17.029 -1.252 -25.579 1.00 97.12 218 VAL A C 1
ATOM 1734 O O . VAL A 1 218 ? 16.324 -0.736 -26.442 1.00 97.12 218 VAL A O 1
ATOM 1737 N N . THR A 1 219 ? 16.679 -2.363 -24.930 1.00 97.44 219 THR A N 1
ATOM 1738 C CA . THR A 1 219 ? 15.473 -3.174 -25.180 1.00 97.44 219 THR A CA 1
ATOM 1739 C C . THR A 1 219 ? 14.438 -3.046 -24.064 1.00 97.44 219 THR A C 1
ATOM 1741 O O . THR A 1 219 ? 13.246 -3.127 -24.330 1.00 97.44 219 THR A O 1
ATOM 1744 N N . PHE A 1 220 ? 14.874 -2.766 -22.834 1.00 98.31 220 PHE A N 1
ATOM 1745 C CA . PHE A 1 220 ? 14.014 -2.498 -21.680 1.00 98.31 220 PHE A CA 1
ATOM 1746 C C . PHE A 1 220 ? 14.640 -1.434 -20.777 1.00 98.31 220 PHE A C 1
ATOM 1748 O O . PHE A 1 220 ? 15.829 -1.128 -20.893 1.00 98.31 220 PHE A O 1
ATOM 1755 N N . GLY A 1 221 ? 13.874 -0.874 -19.841 1.00 98.31 221 GLY A N 1
ATOM 1756 C CA . GLY A 1 221 ? 14.390 0.170 -18.957 1.00 98.31 221 GLY A CA 1
ATOM 1757 C C . GLY A 1 221 ? 14.085 1.593 -19.444 1.00 98.31 221 GLY A C 1
ATOM 1758 O O . GLY A 1 221 ? 13.109 1.799 -20.169 1.00 98.31 221 GLY A O 1
ATOM 1759 N N . PRO A 1 222 ? 14.886 2.592 -19.033 1.00 98.06 222 PRO A N 1
ATOM 1760 C CA . PRO A 1 222 ? 14.688 3.988 -19.414 1.00 98.06 222 PRO A CA 1
ATOM 1761 C C . PRO A 1 222 ? 14.973 4.256 -20.896 1.00 98.06 222 PRO A C 1
ATOM 1763 O O . PRO A 1 222 ? 15.905 3.698 -21.467 1.00 98.06 222 PRO A O 1
ATOM 1766 N N . ASP A 1 223 ? 14.241 5.202 -21.492 1.00 97.56 223 ASP A N 1
ATOM 1767 C CA . ASP A 1 223 ? 14.458 5.673 -22.876 1.00 97.56 223 ASP A CA 1
ATOM 1768 C C . ASP A 1 223 ? 15.457 6.845 -22.998 1.00 97.56 223 ASP A C 1
ATOM 1770 O O . ASP A 1 223 ? 15.696 7.369 -24.090 1.00 97.56 223 ASP A O 1
ATOM 1774 N N . GLY A 1 224 ? 16.005 7.308 -21.870 1.00 94.94 224 GLY A N 1
ATOM 1775 C CA . GLY A 1 224 ? 16.899 8.470 -21.792 1.00 94.94 224 GLY A CA 1
ATOM 1776 C C . GLY A 1 224 ? 16.213 9.837 -21.944 1.00 94.94 224 GLY A C 1
ATOM 1777 O O . GLY A 1 224 ? 16.890 10.864 -21.913 1.00 94.94 224 GLY A O 1
ATOM 1778 N N . LYS A 1 225 ? 14.885 9.877 -22.085 1.00 94.81 225 LYS A N 1
ATOM 1779 C CA . LYS A 1 225 ? 14.055 11.081 -22.286 1.00 94.81 225 LYS A CA 1
ATOM 1780 C C . LYS A 1 225 ? 13.018 11.277 -21.174 1.00 94.81 225 LYS A C 1
ATOM 1782 O O . LYS A 1 225 ? 12.143 12.132 -21.289 1.00 94.81 225 LYS A O 1
ATOM 1787 N N . GLY A 1 226 ? 13.136 10.512 -20.088 1.00 91.75 226 GLY A N 1
ATOM 1788 C CA . GLY A 1 226 ? 12.223 10.541 -18.944 1.00 91.75 226 GLY A CA 1
ATOM 1789 C C . GLY A 1 226 ? 11.034 9.585 -19.069 1.00 91.75 226 GLY A C 1
ATOM 1790 O O . GLY A 1 226 ? 10.110 9.670 -18.261 1.00 91.75 226 GLY A O 1
ATOM 1791 N N . GLY A 1 227 ? 11.041 8.702 -20.069 1.00 95.81 227 GLY A N 1
ATOM 1792 C CA . GLY A 1 227 ? 10.106 7.595 -20.219 1.00 95.81 227 GLY A CA 1
ATOM 1793 C C . GLY A 1 227 ? 10.809 6.240 -20.154 1.00 95.81 227 GLY A C 1
ATOM 1794 O O . GLY A 1 227 ? 11.975 6.123 -19.775 1.00 95.81 227 GLY A O 1
ATOM 1795 N N . CYS A 1 228 ? 10.076 5.206 -20.547 1.00 98.12 228 CYS A N 1
ATOM 1796 C CA . CYS A 1 228 ? 10.584 3.852 -20.700 1.00 98.12 228 CYS A CA 1
ATOM 1797 C C . CYS A 1 228 ? 10.694 3.479 -22.176 1.00 98.12 228 CYS A C 1
ATOM 1799 O O . CYS A 1 228 ? 9.965 4.006 -23.024 1.00 98.12 228 CYS A O 1
ATOM 1801 N N . ILE A 1 229 ? 11.578 2.529 -22.469 1.00 98.62 229 ILE A N 1
ATOM 1802 C CA . ILE A 1 229 ? 11.591 1.850 -23.762 1.00 98.62 229 ILE A CA 1
ATOM 1803 C C . ILE A 1 229 ? 10.236 1.179 -23.953 1.00 98.62 229 ILE A C 1
ATOM 1805 O O . ILE A 1 229 ? 9.727 0.518 -23.047 1.00 98.62 229 ILE A O 1
ATOM 1809 N N . ARG A 1 230 ? 9.625 1.428 -25.113 1.00 98.25 230 ARG A N 1
ATOM 1810 C CA . ARG A 1 230 ? 8.271 0.972 -25.396 1.00 98.25 230 ARG A CA 1
ATOM 1811 C C . ARG A 1 230 ? 8.265 -0.485 -25.799 1.00 98.25 230 ARG A C 1
ATOM 1813 O O . ARG A 1 230 ? 9.061 -0.891 -26.641 1.00 98.25 230 ARG A O 1
ATOM 1820 N N . ASP A 1 231 ? 7.303 -1.208 -25.257 1.00 98.25 231 ASP A N 1
ATOM 1821 C CA . ASP A 1 231 ? 6.963 -2.516 -25.765 1.00 98.25 231 ASP A CA 1
ATOM 1822 C C . ASP A 1 231 ? 6.306 -2.383 -27.142 1.00 98.25 231 ASP A C 1
ATOM 1824 O O . ASP A 1 231 ? 5.397 -1.572 -27.349 1.00 98.25 231 ASP A O 1
ATOM 1828 N N . THR A 1 232 ? 6.807 -3.154 -28.096 1.00 96.75 232 THR A N 1
ATOM 1829 C CA . THR A 1 232 ? 6.254 -3.238 -29.454 1.00 96.75 232 THR A CA 1
ATOM 1830 C C . THR A 1 232 ? 5.908 -4.671 -29.832 1.00 96.75 232 THR A C 1
ATOM 1832 O O . THR A 1 232 ? 5.324 -4.886 -30.898 1.00 96.75 232 THR A O 1
ATOM 1835 N N . ASP A 1 233 ? 6.232 -5.636 -28.968 1.00 95.19 233 ASP A N 1
ATOM 1836 C CA . ASP A 1 233 ? 5.810 -7.012 -29.139 1.00 95.19 233 ASP A CA 1
ATOM 1837 C C . ASP A 1 233 ? 4.349 -7.128 -28.697 1.00 95.19 233 ASP A C 1
ATOM 1839 O O . ASP A 1 233 ? 3.950 -6.729 -27.611 1.00 95.19 233 ASP A O 1
ATOM 1843 N N . THR A 1 234 ? 3.503 -7.625 -29.591 1.00 95.06 234 THR A N 1
ATOM 1844 C CA . THR A 1 234 ? 2.071 -7.804 -29.308 1.00 95.06 234 THR A CA 1
ATOM 1845 C C . THR A 1 234 ? 1.724 -9.258 -29.016 1.00 95.06 234 THR A C 1
ATOM 1847 O O . THR A 1 234 ? 0.566 -9.560 -28.725 1.00 95.06 234 THR A O 1
ATOM 1850 N N . THR A 1 235 ? 2.696 -10.171 -29.106 1.00 95.88 235 THR A N 1
ATOM 1851 C CA . THR A 1 235 ? 2.455 -11.616 -29.053 1.00 95.88 235 THR A CA 1
ATOM 1852 C C . THR A 1 235 ? 2.133 -12.130 -27.650 1.00 95.88 235 THR A C 1
ATOM 1854 O O . THR A 1 235 ? 1.429 -13.135 -27.520 1.00 95.88 235 THR A O 1
ATOM 1857 N N . ASP A 1 236 ? 2.564 -11.434 -26.598 1.00 92.44 236 ASP A N 1
ATOM 1858 C CA . ASP A 1 236 ? 2.291 -11.761 -25.193 1.00 92.44 236 ASP A CA 1
ATOM 1859 C C . ASP A 1 236 ? 1.479 -10.690 -24.438 1.00 92.44 236 ASP A C 1
ATOM 1861 O O . ASP A 1 236 ? 1.097 -10.910 -23.279 1.00 92.44 236 ASP A O 1
ATOM 1865 N N . GLY A 1 237 ? 1.111 -9.620 -25.146 1.00 95.88 237 GLY A N 1
ATOM 1866 C CA . GLY A 1 237 ? 0.389 -8.455 -24.648 1.00 95.88 237 GLY A CA 1
ATOM 1867 C C . GLY A 1 237 ? 1.342 -7.308 -24.320 1.00 95.88 237 GLY A C 1
ATOM 1868 O O . GLY A 1 237 ? 2.406 -7.522 -23.772 1.00 95.88 237 GLY A O 1
ATOM 1869 N N . ILE A 1 238 ? 0.930 -6.076 -24.615 1.00 97.81 238 ILE A N 1
ATOM 1870 C CA . ILE A 1 238 ? 1.788 -4.899 -24.428 1.00 97.81 238 ILE A CA 1
ATOM 1871 C C . ILE A 1 238 ? 2.024 -4.611 -22.938 1.00 97.81 238 ILE A C 1
ATOM 1873 O O . ILE A 1 238 ? 1.067 -4.502 -22.164 1.00 97.81 238 ILE A O 1
ATOM 1877 N N . GLY A 1 239 ? 3.283 -4.410 -22.555 1.00 98.06 239 GLY A N 1
ATOM 1878 C CA . GLY A 1 239 ? 3.697 -3.877 -21.258 1.00 98.06 239 GLY A CA 1
ATOM 1879 C C . GLY A 1 239 ? 4.513 -4.852 -20.412 1.00 98.06 239 GLY A C 1
ATOM 1880 O O . GLY A 1 239 ? 4.691 -6.016 -20.747 1.00 98.06 239 GLY A O 1
ATOM 1881 N N . ARG A 1 240 ? 4.964 -4.413 -19.231 1.00 98.12 240 ARG A N 1
ATOM 1882 C CA . ARG A 1 240 ? 5.824 -5.243 -18.367 1.00 98.12 240 ARG A CA 1
ATOM 1883 C C . ARG A 1 240 ? 5.101 -6.471 -17.809 1.00 98.12 240 ARG A C 1
ATOM 1885 O O . ARG A 1 240 ? 5.714 -7.516 -17.619 1.00 98.12 240 ARG A O 1
ATOM 1892 N N . PHE A 1 241 ? 3.812 -6.332 -17.480 1.00 97.94 241 PHE A N 1
ATOM 1893 C CA . PHE A 1 241 ? 3.022 -7.366 -16.790 1.00 97.94 241 PHE A CA 1
ATOM 1894 C C . PHE A 1 241 ? 1.567 -7.449 -17.300 1.00 97.94 241 PHE A C 1
ATOM 1896 O O . PHE A 1 241 ? 0.626 -7.308 -16.505 1.00 97.94 241 PHE A O 1
ATOM 1903 N N . PRO A 1 242 ? 1.334 -7.692 -18.603 1.00 97.50 242 PRO A N 1
ATOM 1904 C CA . PRO A 1 242 ? 0.002 -7.637 -19.219 1.00 97.50 242 PRO A CA 1
ATOM 1905 C C . PRO A 1 242 ? -0.987 -8.628 -18.597 1.00 97.50 242 PRO A C 1
ATOM 1907 O O . PRO A 1 242 ? -2.160 -8.317 -18.405 1.00 97.50 242 PRO A O 1
ATOM 1910 N N . ARG A 1 243 ? -0.505 -9.805 -18.186 1.00 97.38 243 ARG A N 1
ATOM 1911 C CA . ARG A 1 243 ? -1.338 -10.891 -17.641 1.00 97.38 243 ARG A CA 1
ATOM 1912 C C . ARG A 1 243 ? -1.731 -10.724 -16.170 1.00 97.38 243 ARG A C 1
ATOM 1914 O O . ARG A 1 243 ? -2.438 -11.578 -15.646 1.00 97.38 243 ARG A O 1
ATOM 1921 N N . ARG A 1 244 ? -1.258 -9.675 -15.483 1.00 97.94 244 ARG A N 1
ATOM 1922 C CA . ARG A 1 244 ? -1.587 -9.419 -14.065 1.00 97.94 244 ARG A CA 1
ATOM 1923 C C . ARG A 1 244 ? -2.698 -8.390 -13.868 1.00 97.94 244 ARG A C 1
ATOM 1925 O O . ARG A 1 244 ? -3.069 -8.132 -12.728 1.00 97.94 244 ARG A O 1
ATOM 1932 N N . HIS A 1 245 ? -3.239 -7.806 -14.933 1.00 98.31 245 HIS A N 1
ATOM 1933 C CA . HIS A 1 245 ? -4.248 -6.765 -14.788 1.00 98.31 245 HIS A CA 1
ATOM 1934 C C . HIS A 1 245 ? -5.554 -7.377 -14.280 1.00 98.31 245 HIS A C 1
ATOM 1936 O O . HIS A 1 245 ? -6.079 -8.311 -14.880 1.00 98.31 245 HIS A O 1
ATOM 1942 N N . GLY A 1 246 ? -6.039 -6.885 -13.143 1.00 98.38 246 GLY A N 1
ATOM 1943 C CA . GLY A 1 246 ? -7.192 -7.444 -12.441 1.00 98.38 246 GLY A CA 1
ATOM 1944 C C . GLY A 1 246 ? -6.899 -8.719 -11.635 1.00 98.38 246 GLY A C 1
ATOM 1945 O O . GLY A 1 246 ? -7.806 -9.314 -11.058 1.00 98.38 246 GLY A O 1
ATOM 1946 N N . ALA A 1 247 ? -5.644 -9.178 -11.587 1.00 98.44 247 ALA A N 1
ATOM 1947 C CA . ALA A 1 247 ? -5.280 -10.358 -10.808 1.00 98.44 247 ALA A CA 1
ATOM 1948 C C . ALA A 1 247 ? -5.334 -10.071 -9.301 1.00 98.44 247 ALA A C 1
ATOM 1950 O O . ALA A 1 247 ? -5.154 -8.932 -8.864 1.00 98.44 247 ALA A O 1
ATOM 1951 N N . GLU A 1 248 ? -5.492 -11.126 -8.500 1.00 98.06 248 GLU A N 1
ATOM 1952 C CA . GLU A 1 248 ? -5.490 -11.058 -7.032 1.00 98.06 248 GLU A CA 1
ATOM 1953 C C . GLU A 1 248 ? -6.607 -10.184 -6.432 1.00 98.06 248 GLU A C 1
ATOM 1955 O O . GLU A 1 248 ? -6.481 -9.730 -5.295 1.00 98.06 248 GLU A O 1
ATOM 1960 N N . ALA A 1 249 ? -7.689 -9.933 -7.180 1.00 98.12 249 ALA A N 1
ATOM 1961 C CA . ALA A 1 249 ? -8.858 -9.204 -6.690 1.00 98.12 249 ALA A CA 1
ATOM 1962 C C . ALA A 1 249 ? -9.385 -9.837 -5.396 1.00 98.12 249 ALA A C 1
ATOM 1964 O O . ALA A 1 249 ? -9.626 -11.043 -5.345 1.00 98.12 249 ALA A O 1
ATOM 1965 N N . ASP A 1 250 ? -9.481 -9.023 -4.343 1.00 97.69 250 ASP A N 1
ATOM 1966 C CA . ASP A 1 250 ? -9.775 -9.454 -2.967 1.00 97.69 250 ASP A CA 1
ATOM 1967 C C . ASP A 1 250 ? -8.920 -10.634 -2.445 1.00 97.69 250 ASP A C 1
ATOM 1969 O O . ASP A 1 250 ? -9.240 -11.282 -1.449 1.00 97.69 250 ASP A O 1
ATOM 1973 N N . GLY A 1 251 ? -7.788 -10.900 -3.092 1.00 96.31 251 GLY A N 1
ATOM 1974 C CA . GLY A 1 251 ? -6.797 -11.886 -2.692 1.00 96.31 251 GLY A CA 1
ATOM 1975 C C . GLY A 1 251 ? -5.708 -11.261 -1.828 1.00 96.31 251 GLY A C 1
ATOM 1976 O O . GLY A 1 251 ? -5.622 -10.038 -1.679 1.00 96.31 251 GLY A O 1
ATOM 1977 N N . GLY A 1 252 ? -4.865 -12.107 -1.239 1.00 95.88 252 GLY A N 1
ATOM 1978 C CA . GLY A 1 252 ? -3.696 -11.688 -0.469 1.00 95.88 252 GLY A CA 1
ATOM 1979 C C . GLY A 1 252 ? -3.396 -12.581 0.731 1.00 95.88 252 GLY A C 1
ATOM 1980 O O . GLY A 1 252 ? -4.211 -13.387 1.175 1.00 95.88 252 GLY A O 1
ATOM 1981 N N . GLY A 1 253 ? -2.191 -12.430 1.276 1.00 95.81 253 GLY A N 1
ATOM 1982 C CA . GLY A 1 253 ? -1.813 -13.045 2.547 1.00 95.81 253 GLY A CA 1
ATOM 1983 C C . GLY A 1 253 ? -2.462 -12.331 3.734 1.00 95.81 253 GLY A C 1
ATOM 1984 O O . GLY A 1 253 ? -2.815 -11.161 3.636 1.00 95.81 253 GLY A O 1
ATOM 1985 N N . ARG A 1 254 ? -2.576 -13.021 4.880 1.00 95.19 254 ARG A N 1
ATOM 1986 C CA . ARG A 1 254 ? -3.267 -12.513 6.087 1.00 95.19 254 ARG A CA 1
ATOM 1987 C C . ARG A 1 254 ? -4.734 -12.164 5.830 1.00 95.19 254 ARG A C 1
ATOM 1989 O O . ARG A 1 254 ? -5.287 -11.262 6.448 1.00 95.19 254 ARG A O 1
ATOM 1996 N N . TYR A 1 255 ? -5.364 -12.900 4.925 1.00 96.25 255 TYR A N 1
ATOM 1997 C CA . TYR A 1 255 ? -6.808 -12.885 4.787 1.00 96.25 255 TYR A CA 1
ATOM 1998 C C . TYR A 1 255 ? -7.472 -13.252 6.123 1.00 96.25 255 TYR A C 1
ATOM 2000 O O . TYR A 1 255 ? -7.022 -14.169 6.815 1.00 96.25 255 TYR A O 1
ATOM 2008 N N . SER A 1 256 ? -8.544 -12.545 6.476 1.00 97.81 256 SER A N 1
ATOM 2009 C CA . SER A 1 256 ? -9.372 -12.837 7.648 1.00 97.81 256 SER A CA 1
ATOM 2010 C C . SER A 1 256 ? -10.806 -13.075 7.198 1.00 97.81 256 SER A C 1
ATOM 2012 O O . SER A 1 256 ? -11.464 -12.158 6.704 1.00 97.81 256 SER A O 1
ATOM 2014 N N . GLU A 1 257 ? -11.312 -14.292 7.413 1.00 98.00 257 GLU A N 1
ATOM 2015 C CA . GLU A 1 257 ? -12.711 -14.645 7.129 1.00 98.00 257 GLU A CA 1
ATOM 2016 C C . GLU A 1 257 ? -13.683 -13.722 7.874 1.00 98.00 257 GLU A C 1
ATOM 2018 O O . GLU A 1 257 ? -14.729 -13.350 7.349 1.00 98.00 257 GLU A O 1
ATOM 2023 N N . PHE A 1 258 ? -13.311 -13.292 9.084 1.00 98.25 258 PHE A N 1
ATOM 2024 C CA . PHE A 1 258 ? -14.109 -12.356 9.865 1.00 98.25 258 PHE A CA 1
ATOM 2025 C C . PHE A 1 258 ? -14.188 -10.974 9.203 1.00 98.25 258 PHE A C 1
ATOM 2027 O O . PHE A 1 258 ? -15.276 -10.406 9.099 1.00 98.25 258 PHE A O 1
ATOM 2034 N N . GLN A 1 259 ? -13.063 -10.440 8.718 1.00 98.19 259 GLN A N 1
ATOM 2035 C CA . GLN A 1 259 ? -13.044 -9.148 8.017 1.00 98.19 259 GLN A CA 1
ATOM 2036 C C . GLN A 1 259 ? -13.790 -9.220 6.693 1.00 98.19 259 GLN A C 1
ATOM 2038 O O . GLN A 1 259 ? -14.508 -8.282 6.358 1.00 98.19 259 GLN A O 1
ATOM 2043 N N . ALA A 1 260 ? -13.645 -10.323 5.958 1.00 97.88 260 ALA A N 1
ATOM 2044 C CA . ALA A 1 260 ? -14.352 -10.534 4.705 1.00 97.88 260 ALA A CA 1
ATOM 2045 C C . ALA A 1 260 ? -15.868 -10.595 4.915 1.00 97.88 260 ALA A C 1
ATOM 2047 O O . ALA A 1 260 ? -16.592 -9.829 4.289 1.00 97.88 260 ALA A O 1
ATOM 2048 N N . ALA A 1 261 ? -16.341 -11.391 5.878 1.00 97.56 261 ALA A N 1
ATOM 2049 C CA . ALA A 1 261 ? -17.764 -11.459 6.204 1.00 97.56 261 ALA A CA 1
ATOM 2050 C C . ALA A 1 261 ? -18.329 -10.093 6.634 1.00 97.56 261 ALA A C 1
ATOM 2052 O O . ALA A 1 261 ? -19.430 -9.716 6.234 1.00 97.56 261 ALA A O 1
ATOM 2053 N N . MET A 1 262 ? -17.569 -9.328 7.426 1.00 97.44 262 MET A N 1
ATOM 2054 C CA . MET A 1 262 ? -17.937 -7.962 7.814 1.00 97.44 262 MET A CA 1
ATOM 2055 C C . MET A 1 262 ? -17.974 -7.004 6.614 1.00 97.44 262 MET A C 1
ATOM 2057 O O . MET A 1 262 ? -18.876 -6.172 6.525 1.00 97.44 262 MET A O 1
ATOM 2061 N N . TRP A 1 263 ? -17.011 -7.113 5.696 1.00 97.12 263 TRP A N 1
ATOM 2062 C CA . TRP A 1 263 ? -16.952 -6.305 4.477 1.00 97.12 263 TRP A CA 1
ATOM 2063 C C . TRP A 1 263 ? -18.152 -6.582 3.573 1.00 97.12 263 TRP A C 1
ATOM 2065 O O . TRP A 1 263 ? -18.837 -5.648 3.157 1.00 97.12 263 TRP A O 1
ATOM 2075 N N . ASP A 1 264 ? -18.458 -7.854 3.331 1.00 95.50 264 ASP A N 1
ATOM 2076 C CA . ASP A 1 264 ? -19.589 -8.265 2.502 1.00 95.50 264 ASP A CA 1
ATOM 2077 C C . ASP A 1 264 ? -20.914 -7.833 3.130 1.00 95.50 264 ASP A C 1
ATOM 2079 O O . ASP A 1 264 ? -21.799 -7.335 2.434 1.00 95.50 264 ASP A O 1
ATOM 2083 N N . ALA A 1 265 ? -21.051 -7.958 4.453 1.00 94.75 265 ALA A N 1
ATOM 2084 C CA . ALA A 1 265 ? -22.226 -7.472 5.168 1.00 94.75 265 ALA A CA 1
ATOM 2085 C C . ALA A 1 265 ? -22.394 -5.950 5.034 1.00 94.75 265 ALA A C 1
ATOM 2087 O O . ALA A 1 265 ? -23.513 -5.477 4.840 1.00 94.75 265 ALA A O 1
ATOM 2088 N N . TYR A 1 266 ? -21.297 -5.190 5.105 1.00 93.62 266 TYR A N 1
ATOM 2089 C CA . TYR A 1 266 ? -21.312 -3.742 4.901 1.00 93.62 266 TYR A CA 1
ATOM 2090 C C . TYR A 1 266 ? -21.718 -3.373 3.468 1.00 93.62 266 TYR A C 1
ATOM 2092 O O . TYR A 1 266 ? -22.640 -2.581 3.294 1.00 93.62 266 TYR A O 1
ATOM 2100 N N . ARG A 1 267 ? -21.101 -3.978 2.443 1.00 90.31 267 ARG A N 1
ATOM 2101 C CA . ARG A 1 267 ? -21.367 -3.656 1.024 1.00 90.31 267 ARG A CA 1
ATOM 2102 C C . ARG A 1 267 ? -22.745 -4.101 0.543 1.00 90.31 267 ARG A C 1
ATOM 2104 O O . ARG A 1 267 ? -23.312 -3.465 -0.338 1.00 90.31 267 ARG A O 1
ATOM 2111 N N . ASN A 1 268 ? -23.282 -5.178 1.109 1.00 88.06 268 ASN A N 1
ATOM 2112 C CA . ASN A 1 268 ? -24.623 -5.663 0.788 1.00 88.06 268 ASN A CA 1
ATOM 2113 C C . ASN A 1 268 ? -25.717 -4.987 1.636 1.00 88.06 268 ASN A C 1
ATOM 2115 O O . ASN A 1 268 ? -26.896 -5.320 1.491 1.00 88.06 268 ASN A O 1
ATOM 2119 N N . HIS A 1 269 ? -25.364 -4.049 2.526 1.00 79.38 269 HIS A N 1
ATOM 2120 C CA . HIS A 1 269 ? -26.350 -3.329 3.322 1.00 79.38 269 HIS A CA 1
ATOM 2121 C C . HIS A 1 269 ? -27.105 -2.303 2.458 1.00 79.38 269 HIS A C 1
ATOM 2123 O O . HIS A 1 269 ? -26.462 -1.457 1.822 1.00 79.38 269 HIS A O 1
ATOM 2129 N N . PRO A 1 270 ? -28.455 -2.313 2.456 1.00 58.38 270 PRO A N 1
ATOM 2130 C CA . PRO A 1 270 ? -29.246 -1.331 1.723 1.00 58.38 270 PRO A CA 1
ATOM 2131 C C . PRO A 1 270 ? -28.891 0.091 2.175 1.00 58.38 270 PRO A C 1
ATOM 2133 O O . PRO A 1 270 ? -29.045 0.424 3.346 1.00 58.38 270 PRO A O 1
ATOM 2136 N N . GLY A 1 271 ? -28.416 0.927 1.250 1.00 63.72 271 GLY A N 1
ATOM 2137 C CA . GLY A 1 271 ? -28.042 2.320 1.526 1.00 63.72 271 GLY A CA 1
ATOM 2138 C C . GLY A 1 271 ? -26.539 2.609 1.547 1.00 63.72 271 GLY A C 1
ATOM 2139 O O . GLY A 1 271 ? -26.174 3.772 1.672 1.00 63.72 271 GLY A O 1
ATOM 2140 N N . THR A 1 272 ? -25.670 1.607 1.372 1.00 58.69 272 THR A N 1
ATOM 2141 C CA . THR A 1 272 ? -24.248 1.855 1.079 1.00 58.69 272 THR A CA 1
ATOM 2142 C C . THR A 1 272 ? -24.054 2.043 -0.429 1.00 58.69 272 THR A C 1
ATOM 2144 O O . THR A 1 272 ? -24.249 1.123 -1.223 1.00 58.69 272 THR A O 1
ATOM 2147 N N . SER A 1 273 ? -23.713 3.259 -0.859 1.00 47.34 273 SER A N 1
ATOM 2148 C CA . SER A 1 273 ? -23.348 3.511 -2.259 1.00 47.34 273 SER A CA 1
ATOM 2149 C C . SER A 1 273 ? -21.947 2.944 -2.540 1.00 47.34 273 SER A C 1
ATOM 2151 O O . SER A 1 273 ? -21.088 2.990 -1.656 1.00 47.34 273 SER A O 1
ATOM 2153 N N . PRO A 1 274 ? -21.647 2.432 -3.749 1.00 43.97 274 PRO A N 1
ATOM 2154 C CA . PRO A 1 274 ? -20.273 2.129 -4.136 1.00 43.97 274 PRO A CA 1
ATOM 2155 C C . PRO A 1 274 ? -19.497 3.451 -4.266 1.00 43.97 274 PRO A C 1
ATOM 2157 O O . PRO A 1 274 ? -19.581 4.106 -5.300 1.00 43.97 274 PRO A O 1
ATOM 2160 N N . GLY A 1 275 ? -18.797 3.874 -3.208 1.00 52.44 275 GLY A N 1
ATOM 2161 C CA . GLY A 1 275 ? -17.951 5.076 -3.233 1.00 52.44 275 GLY A CA 1
ATOM 2162 C C . GLY A 1 275 ? -17.942 5.960 -1.979 1.00 52.44 275 GLY A C 1
ATOM 2163 O O . GLY A 1 275 ? -17.261 6.981 -2.005 1.00 52.44 275 GLY A O 1
ATOM 2164 N N . GLU A 1 276 ? -18.660 5.611 -0.905 1.00 43.66 276 GLU A N 1
ATOM 2165 C CA . GLU A 1 276 ? -18.564 6.299 0.403 1.00 43.66 276 GLU A CA 1
ATOM 2166 C C . GLU A 1 276 ? -17.553 5.637 1.362 1.00 43.66 276 GLU A C 1
ATOM 2168 O O . GLU A 1 276 ? -16.999 6.368 2.218 1.00 43.66 276 GLU A O 1
#

Radius of gyration: 19.85 Å; chains: 1; bounding box: 52×32×59 Å

Secondary structure (DSSP, 8-state):
--SSHHHHHHHHHHHHHHHHSS--HHHHHHHHHHHHHHHHHHHHHHHTT----S-TTS---SHHHHHHHHHHHT-HHHHHHHHH--SSHHHHSEEE-TTTSSEEE-B-TT--HHHHHHHHHHHHHHHHHHS---S---BPPTTSSS--SSSTTSHHIIIIIHHHHHHHHHHHHH-HHHHHHH--HHHHHHHHHHHHT-----S--BPPPPSSGGGBTTTBSB-SSSSBPBP---SS-SSS-GGGTTTTTT--TT--HHHHHHHHHHHTSTT--TT-

Sequence (276 aa):
MPDYGADIAQRNADACLRLMLADPIKRKLGALIAYVQYGIDLYYMILDGQTWPAGGGHRPGQKLPLAFAAAMLDQPGMRRVVSNATFFHEDNLLYRSGKSELVLFGTDRGYRPKPLEDRYWQAVFDYANKGETSGFKAYRDPYGYIDGGYVPGSGYQYCCISQPWKGEALACRLMPSLKKLWNNEAFFEYVERWVTFGTWSQPDPCAPADTTWSGYGVTFGPDGKGGCIRDTDTTDGIGRFPRRHGAEADGGGRYSEFQAAMWDAYRNHPGTSPGE